Protein AF-A0A1X6X252-F1 (afdb_monomer)

Structure (mmCIF, N/CA/C/O backbone):
data_AF-A0A1X6X252-F1
#
_entry.id   AF-A0A1X6X252-F1
#
loop_
_atom_site.group_PDB
_atom_site.id
_atom_site.type_symbol
_atom_site.label_atom_id
_atom_site.label_alt_id
_atom_site.label_comp_id
_atom_site.label_asym_id
_atom_site.label_entity_id
_atom_site.label_seq_id
_atom_site.pdbx_PDB_ins_code
_atom_site.Cartn_x
_atom_site.Cartn_y
_atom_site.Cartn_z
_atom_site.occupancy
_atom_site.B_iso_or_equiv
_atom_site.auth_seq_id
_atom_site.auth_comp_id
_atom_site.auth_asym_id
_atom_site.auth_atom_id
_atom_site.pdbx_PDB_model_num
ATOM 1 N N . MET A 1 1 ? -12.697 -38.648 -2.237 1.00 29.14 1 MET A N 1
ATOM 2 C CA . MET A 1 1 ? -13.582 -37.879 -1.333 1.00 29.14 1 MET A CA 1
ATOM 3 C C . MET A 1 1 ? -13.988 -36.591 -2.032 1.00 29.14 1 MET A C 1
ATOM 5 O O . MET A 1 1 ? -13.230 -35.632 -2.032 1.00 29.14 1 MET A O 1
ATOM 9 N N . THR A 1 2 ? -15.142 -36.584 -2.690 1.00 33.56 2 THR A N 1
ATOM 10 C CA . THR A 1 2 ? -15.735 -35.392 -3.312 1.00 33.56 2 THR A CA 1
ATOM 11 C C . THR A 1 2 ? -16.606 -34.688 -2.276 1.00 33.56 2 THR A C 1
ATOM 13 O O . THR A 1 2 ? -17.808 -34.920 -2.198 1.00 33.56 2 THR A O 1
ATOM 16 N N . GLY A 1 3 ? -15.971 -33.898 -1.411 1.00 33.34 3 GLY A N 1
ATOM 17 C CA . GLY A 1 3 ? -16.661 -33.044 -0.445 1.00 33.34 3 GLY A CA 1
ATOM 18 C C . GLY A 1 3 ? -16.772 -31.610 -0.978 1.00 33.34 3 GLY A C 1
ATOM 19 O O . GLY A 1 3 ? -15.761 -31.079 -1.442 1.00 33.34 3 GLY A O 1
ATOM 20 N N . PRO A 1 4 ? -17.951 -30.963 -0.935 1.00 37.91 4 PRO A N 1
ATOM 21 C CA . PRO A 1 4 ? -18.089 -29.555 -1.304 1.00 37.91 4 PRO A CA 1
ATOM 22 C C . PRO A 1 4 ? -17.351 -28.644 -0.303 1.00 37.91 4 PRO A C 1
ATOM 24 O O . PRO A 1 4 ? -17.486 -28.798 0.910 1.00 37.91 4 PRO A O 1
ATOM 27 N N . ALA A 1 5 ? -16.571 -27.678 -0.803 1.00 42.94 5 ALA A N 1
ATOM 28 C CA . ALA A 1 5 ? -15.849 -26.699 0.016 1.00 42.94 5 ALA A CA 1
ATOM 29 C C . ALA A 1 5 ? -16.693 -25.430 0.250 1.00 42.94 5 ALA A C 1
ATOM 31 O O . ALA A 1 5 ? -17.274 -24.892 -0.692 1.00 42.94 5 ALA A O 1
ATOM 32 N N . ILE A 1 6 ? -16.735 -24.921 1.490 1.00 48.44 6 ILE A N 1
ATOM 33 C CA . ILE A 1 6 ? -17.484 -23.699 1.855 1.00 48.44 6 ILE A CA 1
ATOM 34 C C . ILE A 1 6 ? -16.546 -22.662 2.450 1.00 48.44 6 ILE A C 1
ATOM 36 O O . ILE A 1 6 ? -15.718 -22.970 3.310 1.00 48.44 6 ILE A O 1
ATOM 40 N N . TRP A 1 7 ? -16.720 -21.422 1.999 1.00 49.69 7 TRP A N 1
ATOM 41 C CA . TRP A 1 7 ? -15.932 -20.264 2.393 1.00 49.69 7 TRP A CA 1
ATOM 42 C C . TRP A 1 7 ? -16.661 -19.468 3.481 1.00 49.69 7 TRP A C 1
ATOM 44 O O . TRP A 1 7 ? -17.699 -18.868 3.215 1.00 49.69 7 TRP A O 1
ATOM 54 N N . LEU A 1 8 ? -16.106 -19.405 4.694 1.00 44.75 8 LEU A N 1
ATOM 55 C CA . LEU A 1 8 ? -16.550 -18.445 5.706 1.00 44.75 8 LEU A CA 1
ATOM 56 C C . LEU A 1 8 ? -15.737 -17.156 5.539 1.00 44.75 8 LEU A C 1
ATOM 58 O O . LEU A 1 8 ? -14.658 -17.005 6.110 1.00 44.75 8 LEU A O 1
ATOM 62 N N . ILE A 1 9 ? -16.226 -16.241 4.704 1.00 47.16 9 ILE A N 1
ATOM 63 C CA . ILE A 1 9 ? -15.662 -14.895 4.581 1.00 47.16 9 ILE A CA 1
ATOM 64 C C . ILE A 1 9 ? -16.731 -13.928 5.032 1.00 47.16 9 ILE A C 1
ATOM 66 O O . ILE A 1 9 ? -17.742 -13.766 4.357 1.00 47.16 9 ILE A O 1
ATOM 70 N N . ASP A 1 10 ? -16.489 -13.292 6.170 1.00 43.31 10 ASP A N 1
ATOM 71 C CA . ASP A 1 10 ? -17.338 -12.221 6.657 1.00 43.31 10 ASP A CA 1
ATOM 72 C C . ASP A 1 10 ? -17.338 -11.059 5.633 1.00 43.31 10 ASP A C 1
ATOM 74 O O . ASP A 1 10 ? -16.274 -10.475 5.368 1.00 43.31 10 ASP A O 1
ATOM 78 N N . PRO A 1 11 ? -18.483 -10.735 4.997 1.00 46.19 11 PRO A N 1
ATOM 79 C CA . PRO A 1 11 ? -18.562 -9.697 3.971 1.00 46.19 11 PRO A CA 1
ATOM 80 C C . PRO A 1 11 ? -18.386 -8.275 4.529 1.00 46.19 11 PRO A C 1
ATOM 82 O O . PRO A 1 11 ? -18.268 -7.337 3.739 1.00 46.19 11 PRO A O 1
ATOM 85 N N . VAL A 1 12 ? -18.303 -8.100 5.856 1.00 43.62 12 VAL A N 1
ATOM 86 C CA . VAL A 1 12 ? -18.234 -6.804 6.563 1.00 43.62 12 VAL A CA 1
ATOM 87 C C . VAL A 1 12 ? -17.086 -5.882 6.098 1.00 43.62 12 VAL A C 1
ATOM 89 O O . VAL A 1 12 ? -17.132 -4.676 6.332 1.00 43.62 12 VAL A O 1
ATOM 92 N N . TYR A 1 13 ? -16.086 -6.385 5.362 1.00 43.78 13 TYR A N 1
ATOM 93 C CA . TYR A 1 13 ? -14.937 -5.587 4.897 1.00 43.78 13 TYR A CA 1
ATOM 94 C C . TYR A 1 13 ? -14.826 -5.380 3.377 1.00 43.78 13 TYR A C 1
ATOM 96 O O . TYR A 1 13 ? -13.793 -4.891 2.910 1.00 43.78 13 TYR A O 1
ATOM 104 N N . ALA A 1 14 ? -15.853 -5.722 2.596 1.00 48.91 14 ALA A N 1
ATOM 105 C CA . ALA A 1 14 ? -15.887 -5.486 1.150 1.00 48.91 14 ALA A CA 1
ATOM 106 C C . ALA A 1 14 ? -16.808 -4.301 0.806 1.00 48.91 14 ALA A C 1
ATOM 108 O O . ALA A 1 14 ? -17.890 -4.480 0.254 1.00 48.91 14 ALA A O 1
ATOM 109 N N . ALA A 1 15 ? -16.393 -3.078 1.154 1.00 48.38 15 ALA A N 1
ATOM 110 C CA . ALA A 1 15 ? -17.045 -1.877 0.628 1.00 48.38 15 ALA A CA 1
ATOM 111 C C . ALA A 1 15 ? -16.875 -1.808 -0.901 1.00 48.38 15 ALA A C 1
ATOM 113 O O . ALA A 1 15 ? -15.857 -2.257 -1.436 1.00 48.38 15 ALA A O 1
ATOM 114 N N . GLU A 1 16 ? -17.850 -1.227 -1.600 1.00 48.56 16 GLU A N 1
ATOM 115 C CA . GLU A 1 16 ? -17.815 -1.057 -3.055 1.00 48.56 16 GLU A CA 1
ATOM 116 C C . GLU A 1 16 ? -16.513 -0.356 -3.492 1.00 48.56 16 GLU A C 1
ATOM 118 O O . GLU A 1 16 ? -16.099 0.656 -2.924 1.00 48.56 16 GLU A O 1
ATOM 123 N N . GLY A 1 17 ? -15.785 -0.968 -4.433 1.00 56.72 17 GLY A N 1
ATOM 124 C CA . GLY A 1 17 ? -14.479 -0.484 -4.896 1.00 56.72 17 GLY A CA 1
ATOM 125 C C . GLY A 1 17 ? -13.268 -0.798 -3.999 1.00 56.72 17 GLY A C 1
ATOM 126 O O . GLY A 1 17 ? -12.152 -0.409 -4.347 1.00 56.72 17 GLY A O 1
ATOM 127 N N . ARG A 1 18 ? -13.415 -1.514 -2.870 1.00 54.62 18 ARG A N 1
ATOM 128 C CA . ARG A 1 18 ? -12.282 -1.914 -2.007 1.00 54.62 18 ARG A CA 1
ATOM 129 C C . ARG A 1 18 ? -12.180 -3.428 -1.826 1.00 54.62 18 ARG A C 1
ATOM 131 O O . ARG A 1 18 ? -13.118 -4.090 -1.402 1.00 54.62 18 ARG A O 1
ATOM 138 N N . THR A 1 19 ? -10.987 -3.977 -2.069 1.00 56.62 19 THR A N 1
ATOM 139 C CA . THR A 1 19 ? -10.691 -5.408 -1.875 1.00 56.62 19 THR A CA 1
ATOM 140 C C . THR A 1 19 ? -9.968 -5.649 -0.545 1.00 56.62 19 THR A C 1
ATOM 142 O O . THR A 1 19 ? -8.804 -5.256 -0.360 1.00 56.62 19 THR A O 1
ATOM 145 N N . SER A 1 20 ? -10.628 -6.338 0.388 1.00 60.06 20 SER A N 1
ATOM 146 C CA . SER A 1 20 ? -10.034 -6.748 1.664 1.00 60.06 20 SER A CA 1
ATOM 147 C C . SER A 1 20 ? -8.926 -7.802 1.460 1.00 60.06 20 SER A C 1
ATOM 149 O O . SER A 1 20 ? -8.928 -8.523 0.451 1.00 60.06 20 SER A O 1
ATOM 151 N N . PRO A 1 21 ? -7.960 -7.927 2.392 1.00 61.91 21 PRO A N 1
ATOM 152 C CA . PRO A 1 21 ? -6.950 -8.986 2.344 1.00 61.91 21 PRO A CA 1
ATOM 153 C C . PRO A 1 21 ? -7.559 -10.391 2.233 1.00 61.91 21 PRO A C 1
ATOM 155 O O . PRO A 1 21 ? -7.070 -11.200 1.450 1.00 61.91 21 PRO A O 1
ATOM 158 N N . ASN A 1 22 ? -8.676 -10.644 2.921 1.00 58.31 22 ASN A N 1
ATOM 159 C CA . ASN A 1 22 ? -9.365 -11.936 2.896 1.00 58.31 22 ASN A CA 1
ATOM 160 C C . ASN A 1 22 ? -9.992 -12.223 1.525 1.00 58.31 22 ASN A C 1
ATOM 162 O O . ASN A 1 22 ? -9.850 -13.327 1.008 1.00 58.31 22 ASN A O 1
ATOM 166 N N . THR A 1 23 ? -10.597 -11.219 0.878 1.00 63.12 23 THR A N 1
ATOM 167 C CA . THR A 1 23 ? -11.103 -11.373 -0.500 1.00 63.12 23 THR A CA 1
ATOM 168 C C . THR A 1 23 ? -9.989 -11.610 -1.522 1.00 63.12 23 THR A C 1
ATOM 170 O O . THR A 1 23 ? -10.181 -12.372 -2.465 1.00 63.12 23 THR A O 1
ATOM 173 N N . ARG A 1 24 ? -8.800 -11.019 -1.328 1.00 69.62 24 ARG A N 1
ATOM 174 C CA . ARG A 1 24 ? -7.628 -11.310 -2.174 1.00 69.62 24 ARG A CA 1
ATOM 175 C C . ARG A 1 24 ? -7.113 -12.730 -1.965 1.0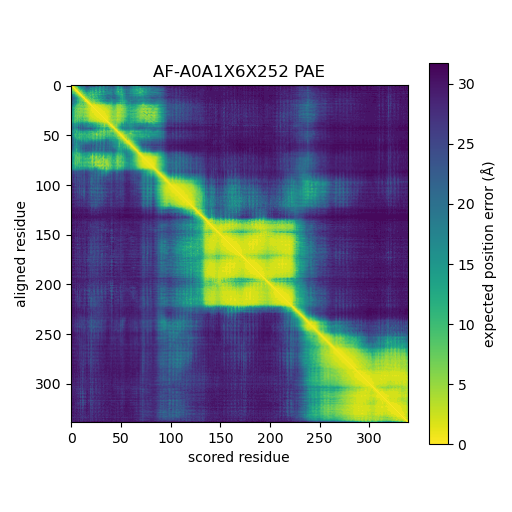0 69.62 24 ARG A C 1
ATOM 177 O O . ARG A 1 24 ? -6.793 -13.403 -2.938 1.00 69.62 24 ARG A O 1
ATOM 184 N N . LEU A 1 25 ? -7.059 -13.182 -0.714 1.00 66.69 25 LEU A N 1
ATOM 185 C CA . LEU A 1 25 ? -6.643 -14.539 -0.371 1.00 66.69 25 LEU A CA 1
ATOM 186 C C . LEU A 1 25 ? -7.590 -15.575 -1.004 1.00 66.69 25 LEU A C 1
ATOM 188 O O . LEU A 1 25 ? -7.119 -16.520 -1.630 1.00 66.69 25 LEU A O 1
ATOM 192 N N . LEU A 1 26 ? -8.908 -15.341 -0.939 1.00 68.06 26 LEU A N 1
ATOM 193 C CA . LEU A 1 26 ? -9.915 -16.162 -1.622 1.00 68.06 26 LEU A CA 1
ATOM 194 C C . LEU A 1 26 ? -9.712 -16.197 -3.141 1.00 68.06 26 LEU A C 1
ATOM 196 O O . LEU A 1 26 ? -9.785 -17.270 -3.739 1.00 68.06 26 LEU A O 1
ATOM 200 N N . ALA A 1 27 ? -9.444 -15.043 -3.765 1.00 69.88 27 ALA A N 1
ATOM 201 C CA . ALA A 1 27 ? -9.182 -14.963 -5.203 1.00 69.88 27 ALA A CA 1
ATOM 202 C C . ALA A 1 27 ? -8.014 -15.861 -5.614 1.00 69.88 27 ALA A C 1
ATOM 204 O O . ALA A 1 27 ? -8.102 -16.603 -6.591 1.00 69.88 27 ALA A O 1
ATOM 205 N N . ILE A 1 28 ? -6.935 -15.804 -4.831 1.00 71.12 28 ILE A N 1
ATOM 206 C CA . ILE A 1 28 ? -5.740 -16.612 -5.050 1.00 71.12 28 ILE A CA 1
ATOM 207 C C . ILE A 1 28 ? -6.074 -18.092 -4.873 1.00 71.12 28 ILE A C 1
ATOM 209 O O . ILE A 1 28 ? -5.816 -18.861 -5.790 1.00 71.12 28 ILE A O 1
ATOM 213 N N . ALA A 1 29 ? -6.704 -18.491 -3.764 1.00 69.25 29 ALA A N 1
ATOM 214 C CA . ALA A 1 29 ? -7.055 -19.894 -3.532 1.00 69.25 29 ALA A CA 1
ATOM 215 C C . ALA A 1 29 ? -7.945 -20.471 -4.633 1.00 69.25 29 ALA A C 1
ATOM 217 O O . ALA A 1 29 ? -7.681 -21.564 -5.120 1.00 69.25 29 ALA A O 1
ATOM 218 N N . THR A 1 30 ? -8.954 -19.716 -5.070 1.00 67.38 30 THR A N 1
ATOM 219 C CA . THR A 1 30 ? -9.866 -20.145 -6.140 1.00 67.38 30 THR A CA 1
ATOM 220 C C . THR A 1 30 ? -9.114 -20.362 -7.453 1.00 67.38 30 THR A C 1
ATOM 222 O O . THR A 1 30 ? -9.351 -21.349 -8.141 1.00 67.38 30 THR A O 1
ATOM 225 N N . ARG A 1 31 ? -8.177 -19.467 -7.791 1.00 70.31 31 ARG A N 1
ATOM 226 C CA . ARG A 1 31 ? -7.356 -19.587 -9.001 1.00 70.31 31 ARG A CA 1
ATOM 227 C C . ARG A 1 31 ? -6.444 -20.814 -8.958 1.00 70.31 31 ARG A C 1
ATOM 229 O O . ARG A 1 31 ? -6.394 -21.549 -9.934 1.00 70.31 31 ARG A O 1
ATOM 236 N N . GLU A 1 32 ? -5.755 -21.032 -7.842 1.00 68.75 32 GLU A N 1
ATOM 237 C CA . GLU A 1 32 ? -4.828 -22.162 -7.668 1.00 68.75 32 GLU A CA 1
ATOM 238 C C . GLU A 1 32 ? -5.581 -23.506 -7.699 1.00 68.75 32 GLU A C 1
ATOM 240 O O . GLU A 1 32 ? -5.127 -24.459 -8.326 1.00 68.75 32 GLU A O 1
ATOM 245 N N . LEU A 1 33 ? -6.768 -23.568 -7.081 1.00 66.69 33 LEU A N 1
ATOM 246 C CA . LEU A 1 33 ? -7.634 -24.753 -7.100 1.00 66.69 33 LEU A CA 1
ATOM 247 C C . LEU A 1 33 ? -8.194 -25.044 -8.493 1.00 66.69 33 LEU A C 1
ATOM 249 O O . LEU A 1 33 ? -8.208 -26.198 -8.907 1.00 66.69 33 LEU A O 1
ATOM 253 N N . ASN A 1 34 ? -8.618 -24.016 -9.231 1.00 66.38 34 ASN A N 1
ATOM 254 C CA . ASN A 1 34 ? -9.048 -24.190 -10.619 1.00 66.38 34 ASN A CA 1
ATOM 255 C C . ASN A 1 34 ? -7.906 -24.716 -11.489 1.00 66.38 34 ASN A C 1
ATOM 257 O O . ASN A 1 34 ? -8.119 -25.626 -12.277 1.00 66.38 34 ASN A O 1
ATOM 261 N N . GLN A 1 35 ? -6.690 -24.199 -11.301 1.00 67.00 35 GLN A N 1
ATOM 262 C CA . GLN A 1 35 ? -5.519 -24.668 -12.034 1.00 67.00 35 GLN A CA 1
ATOM 263 C C . GLN A 1 35 ? -5.181 -26.132 -11.713 1.00 67.00 35 GLN A C 1
ATOM 265 O O . GLN A 1 35 ? -4.898 -26.893 -12.631 1.00 67.00 35 GLN A O 1
ATOM 270 N N . LEU A 1 36 ? -5.265 -26.538 -10.439 1.00 64.75 36 LEU A N 1
ATOM 271 C CA . LEU A 1 36 ? -5.046 -27.930 -10.021 1.00 64.75 36 LEU A CA 1
ATOM 272 C C . LEU A 1 36 ? -6.089 -28.890 -10.617 1.00 64.75 36 LEU A C 1
ATOM 274 O O . LEU A 1 36 ? -5.770 -30.024 -10.954 1.00 64.75 36 LEU A O 1
ATOM 278 N N . LEU A 1 37 ? -7.345 -28.453 -10.716 1.00 63.84 37 LEU A N 1
ATOM 279 C CA . LEU A 1 37 ? -8.474 -29.303 -11.106 1.00 63.84 37 LEU A CA 1
ATOM 280 C C . LEU A 1 37 ? -8.855 -29.178 -12.588 1.00 63.84 37 LEU A C 1
ATOM 282 O O . LEU A 1 37 ? -9.874 -29.728 -12.996 1.00 63.84 37 LEU A O 1
ATOM 286 N N . GLY A 1 38 ? -8.070 -28.445 -13.385 1.00 56.72 38 GLY A N 1
ATOM 287 C CA . GLY A 1 38 ? -8.339 -28.224 -14.810 1.00 56.72 38 GLY A CA 1
ATOM 288 C C . GLY A 1 38 ? -9.574 -27.357 -15.097 1.00 56.72 38 GLY A C 1
ATOM 289 O O . GLY A 1 38 ? -10.135 -27.429 -16.185 1.00 56.72 38 GLY A O 1
ATOM 290 N N . GLY A 1 39 ? -10.021 -26.552 -14.130 1.00 57.38 39 GLY A N 1
ATOM 291 C CA . GLY A 1 39 ? -11.150 -25.638 -14.288 1.00 57.38 39 GLY A CA 1
ATOM 292 C C . GLY A 1 39 ? -10.774 -24.411 -15.119 1.00 57.38 39 GLY A C 1
ATOM 293 O O . GLY A 1 39 ? -9.854 -23.671 -14.765 1.00 57.38 39 GLY A O 1
ATOM 294 N N . ASP A 1 40 ? -11.508 -24.167 -16.204 1.00 49.16 40 ASP A N 1
ATOM 295 C CA . ASP A 1 40 ? -11.325 -22.987 -17.048 1.00 49.16 40 ASP A CA 1
ATOM 296 C C . ASP A 1 40 ? -11.746 -21.701 -16.303 1.00 49.16 40 ASP A C 1
ATOM 298 O O . ASP A 1 40 ? -12.814 -21.615 -15.694 1.00 49.16 40 ASP A O 1
ATOM 302 N N . LEU A 1 41 ? -10.891 -20.675 -16.345 1.00 48.62 41 LEU A N 1
ATOM 303 C CA . LEU A 1 41 ? -11.157 -19.360 -15.755 1.00 48.62 41 LEU A CA 1
ATOM 304 C C . LEU A 1 41 ? -12.170 -18.543 -16.577 1.00 48.62 41 LEU A C 1
ATOM 306 O O . LEU A 1 41 ? -12.796 -17.635 -16.011 1.00 48.62 41 LEU A O 1
ATOM 310 N N . ALA A 1 42 ? -12.318 -18.863 -17.869 1.00 41.91 42 ALA A N 1
ATOM 311 C CA . ALA A 1 42 ? -13.203 -18.199 -18.822 1.00 41.91 42 ALA A CA 1
ATOM 312 C C . ALA A 1 42 ? -14.629 -18.783 -18.857 1.00 41.91 42 ALA A C 1
ATOM 314 O O . ALA A 1 42 ? -15.557 -18.063 -19.222 1.00 41.91 42 ALA A O 1
ATOM 315 N N . PHE A 1 43 ? -14.827 -20.031 -18.415 1.00 34.25 43 PHE A N 1
ATOM 316 C CA . PHE A 1 43 ? -16.125 -20.720 -18.412 1.00 34.25 43 PHE A CA 1
ATOM 317 C C . PHE A 1 43 ? -16.626 -21.088 -17.003 1.00 34.25 43 PHE A C 1
ATOM 319 O O . PHE A 1 43 ? -15.916 -21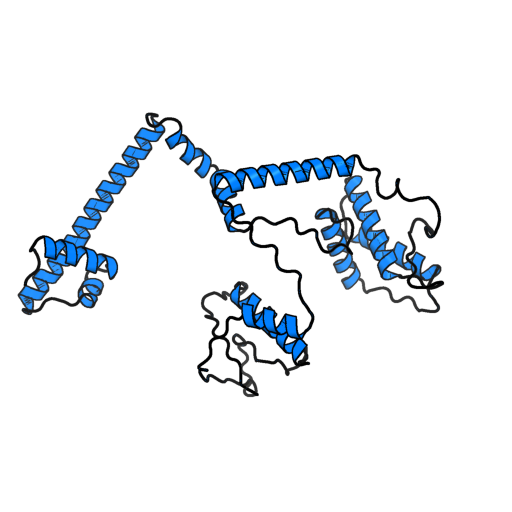.006 -16.002 1.00 34.25 43 PHE A O 1
ATOM 326 N N . SER A 1 44 ? -17.898 -21.485 -16.907 1.00 40.78 44 SER A N 1
ATOM 327 C CA . SER A 1 44 ? -18.667 -21.750 -15.676 1.00 40.78 44 SER A CA 1
ATOM 328 C C . SER A 1 44 ? -18.148 -22.880 -14.768 1.00 40.78 44 SER A C 1
ATOM 330 O O . SER A 1 44 ? -18.761 -23.152 -13.735 1.00 40.78 44 SER A O 1
ATOM 332 N N . HIS A 1 45 ? -17.021 -23.517 -15.094 1.00 43.69 45 HIS A N 1
ATOM 333 C CA . HIS A 1 45 ? -16.456 -24.659 -14.367 1.00 43.69 45 HIS A CA 1
ATOM 334 C C . HIS A 1 45 ? -15.385 -24.232 -13.356 1.00 43.69 45 HIS A C 1
ATOM 336 O O . HIS A 1 45 ? -14.239 -24.674 -13.391 1.00 43.69 45 HIS A O 1
ATOM 342 N N . ARG A 1 46 ? -15.763 -23.356 -12.420 1.00 51.56 46 ARG A N 1
ATOM 343 C CA . ARG A 1 46 ? -14.926 -23.046 -11.252 1.00 51.56 46 ARG A CA 1
ATOM 344 C C . ARG A 1 46 ? -15.143 -24.105 -10.172 1.00 51.56 46 ARG A C 1
ATOM 346 O O . ARG A 1 46 ? -16.281 -24.489 -9.922 1.00 51.56 46 ARG A O 1
ATOM 353 N N . PHE A 1 47 ? -14.077 -24.482 -9.465 1.00 49.75 47 PHE A N 1
ATOM 354 C CA . PHE A 1 47 ? -14.089 -25.364 -8.290 1.00 49.75 47 PHE A CA 1
ATOM 355 C C . PHE A 1 47 ? -15.153 -24.966 -7.253 1.00 49.75 47 PHE A C 1
ATOM 357 O O . PHE A 1 47 ? -15.714 -25.812 -6.565 1.00 49.75 47 PHE A O 1
ATOM 364 N N . SER A 1 48 ? -15.452 -23.669 -7.145 1.00 52.81 48 SER A N 1
ATOM 365 C CA . SER A 1 48 ? -16.607 -23.164 -6.401 1.00 52.81 48 SER A CA 1
ATOM 366 C C . SER A 1 48 ? -17.078 -21.819 -6.968 1.00 52.81 48 SER A C 1
ATOM 368 O O . SER A 1 48 ? -16.296 -21.075 -7.573 1.00 52.81 48 SER A O 1
ATOM 370 N N . ARG A 1 49 ? -18.364 -21.487 -6.781 1.00 55.19 49 ARG A N 1
ATOM 371 C CA . ARG A 1 49 ? -18.908 -20.166 -7.139 1.00 55.19 49 ARG A CA 1
ATOM 372 C C . ARG A 1 49 ? -18.341 -19.085 -6.222 1.00 55.19 49 ARG A C 1
ATOM 374 O O . ARG A 1 49 ? -18.116 -19.315 -5.037 1.00 55.19 49 ARG A O 1
ATOM 381 N N . TRP A 1 50 ? -18.148 -17.885 -6.771 1.00 52.09 50 TRP A N 1
ATOM 382 C CA . TRP A 1 50 ? -17.700 -16.736 -5.988 1.00 52.09 50 TRP A CA 1
ATOM 383 C C . TRP A 1 50 ? -18.785 -16.358 -4.964 1.00 52.09 50 TRP A C 1
ATOM 385 O O . TRP A 1 50 ? -19.878 -15.970 -5.380 1.00 52.09 50 TRP A O 1
ATOM 395 N N . PRO A 1 51 ? -18.514 -16.423 -3.648 1.00 50.56 51 PRO A N 1
ATOM 396 C CA . PRO A 1 51 ? -19.540 -16.266 -2.611 1.00 50.56 51 PRO A CA 1
ATOM 397 C C . PRO A 1 51 ? -20.161 -14.858 -2.541 1.00 50.56 51 PRO A C 1
ATOM 399 O O . PRO A 1 51 ? -21.149 -14.660 -1.846 1.00 50.56 51 PRO A O 1
ATOM 402 N N . LEU A 1 52 ? -19.608 -13.879 -3.268 1.00 51.56 52 LEU A N 1
ATOM 403 C CA . LEU A 1 52 ? -20.115 -12.501 -3.340 1.00 51.56 52 LEU A CA 1
ATOM 404 C C . LEU A 1 52 ? -20.805 -12.167 -4.681 1.00 51.56 52 LEU A C 1
ATOM 406 O O . LEU A 1 52 ? -21.051 -10.997 -4.963 1.00 51.56 52 LEU A O 1
ATOM 410 N N . HIS A 1 53 ? -21.066 -13.154 -5.544 1.00 52.50 53 HIS A N 1
ATOM 411 C CA . HIS A 1 53 ? -21.729 -12.944 -6.837 1.00 52.50 53 HIS A CA 1
ATOM 412 C C . HIS A 1 53 ? -23.232 -12.653 -6.655 1.00 52.50 53 HIS A C 1
ATOM 414 O O . HIS A 1 53 ? -23.918 -13.404 -5.969 1.00 52.50 53 HIS A O 1
ATOM 420 N N . ARG A 1 54 ? -23.749 -11.577 -7.273 1.00 50.03 54 ARG A N 1
ATOM 421 C CA . ARG A 1 54 ? -25.115 -11.045 -7.046 1.00 50.03 54 ARG A CA 1
ATOM 422 C C . ARG A 1 54 ? -26.093 -11.180 -8.234 1.00 50.03 54 ARG A C 1
ATOM 424 O O . ARG A 1 54 ? -27.094 -10.477 -8.258 1.00 50.03 54 ARG A O 1
ATOM 431 N N . SER A 1 55 ? -25.822 -12.034 -9.225 1.00 48.78 55 SER A N 1
ATOM 432 C CA . SER A 1 55 ? -26.751 -12.232 -10.362 1.00 48.78 55 SER A CA 1
ATOM 433 C C . SER A 1 55 ? -28.082 -12.876 -9.935 1.00 48.78 55 SER A C 1
ATOM 435 O O . SER A 1 55 ? -28.101 -13.693 -9.014 1.00 48.78 55 SER A O 1
ATOM 437 N N . SER A 1 56 ? -29.168 -12.524 -10.632 1.00 47.31 56 SER A N 1
ATOM 438 C CA . SER A 1 56 ? -30.539 -13.036 -10.469 1.00 47.31 56 SER A CA 1
ATOM 439 C C . SER A 1 56 ? -30.842 -14.325 -11.251 1.00 47.31 56 SER A C 1
ATOM 441 O O . SER A 1 56 ? -31.978 -14.791 -11.230 1.00 47.31 56 SER A O 1
ATOM 443 N N . ASP A 1 57 ? -29.857 -14.903 -11.940 1.00 43.03 57 ASP A N 1
ATOM 444 C CA . ASP A 1 57 ? -30.022 -16.111 -12.757 1.00 43.03 57 ASP A CA 1
ATOM 445 C C . ASP A 1 57 ? -30.366 -17.354 -11.895 1.00 43.03 57 ASP A C 1
ATOM 447 O O . ASP A 1 57 ? -29.587 -17.708 -11.009 1.00 43.03 57 ASP A O 1
ATOM 451 N N . PRO A 1 58 ? -31.497 -18.050 -12.124 1.00 41.81 58 PRO A N 1
ATOM 452 C CA . PRO A 1 58 ? -31.910 -19.223 -11.345 1.00 41.81 58 PRO A CA 1
ATOM 453 C C . PRO A 1 58 ? -31.048 -20.474 -11.584 1.00 41.81 58 PRO A C 1
ATOM 455 O O . PRO A 1 58 ? -31.026 -21.364 -10.736 1.00 41.81 58 PRO A O 1
ATOM 458 N N . THR A 1 59 ? -30.273 -20.538 -12.675 1.00 42.94 59 THR A N 1
ATOM 459 C CA . THR A 1 59 ? -29.224 -21.564 -12.851 1.00 42.94 59 THR A CA 1
ATOM 460 C C . THR A 1 59 ? -27.975 -21.253 -12.019 1.00 42.94 59 THR A C 1
ATOM 462 O O . THR A 1 59 ? -27.022 -22.043 -11.947 1.00 42.94 59 THR A O 1
ATOM 465 N N . ALA A 1 60 ? -27.962 -20.102 -11.334 1.00 37.12 60 ALA A N 1
ATOM 466 C CA . ALA A 1 60 ? -26.936 -19.759 -10.379 1.00 37.12 60 ALA A CA 1
ATOM 467 C C . ALA A 1 60 ? -27.155 -20.480 -9.047 1.00 37.12 60 ALA A C 1
ATOM 469 O O . ALA A 1 60 ? -27.790 -19.953 -8.139 1.00 37.12 60 ALA A O 1
ATOM 470 N N . TYR A 1 61 ? -26.588 -21.686 -8.932 1.00 38.56 61 TYR A N 1
ATOM 471 C CA . TYR A 1 61 ? -26.567 -22.482 -7.701 1.00 38.56 61 TYR A CA 1
ATOM 472 C C . TYR A 1 61 ? -26.320 -21.610 -6.457 1.00 38.56 61 TYR A C 1
ATOM 474 O O . TYR A 1 61 ? -25.212 -21.117 -6.226 1.00 38.56 61 TYR A O 1
ATOM 482 N N . ARG A 1 62 ? -27.360 -21.450 -5.639 1.00 39.22 62 ARG A N 1
ATOM 483 C CA . ARG A 1 62 ? -27.232 -21.201 -4.199 1.00 39.22 62 ARG A CA 1
ATOM 484 C C . ARG A 1 62 ? -26.960 -22.548 -3.550 1.00 39.22 62 ARG A C 1
ATOM 486 O O . ARG A 1 62 ? -27.531 -23.503 -4.040 1.00 39.22 62 ARG A O 1
ATOM 493 N N . TRP A 1 63 ? -26.167 -22.613 -2.479 1.00 39.03 63 TRP A N 1
ATOM 494 C CA . TRP A 1 63 ? -26.306 -23.608 -1.402 1.00 39.03 63 TRP A CA 1
ATOM 495 C C . TRP A 1 63 ? -25.540 -23.154 -0.153 1.00 39.03 63 TRP A C 1
ATOM 497 O O . TRP A 1 63 ? -24.383 -22.740 -0.218 1.00 39.03 63 TRP A O 1
ATOM 507 N N . HIS A 1 64 ? -26.226 -23.254 0.984 1.00 43.16 64 HIS A N 1
ATOM 508 C CA . HIS A 1 64 ? -25.688 -23.187 2.337 1.00 43.16 64 HIS A CA 1
ATOM 509 C C . HIS A 1 64 ? -25.815 -24.587 2.942 1.00 43.16 64 HIS A C 1
ATOM 511 O O . HIS A 1 64 ? -26.935 -25.055 3.123 1.00 43.16 64 HIS A O 1
ATOM 517 N N . CYS A 1 65 ? -24.705 -25.238 3.294 1.00 36.34 65 CYS A N 1
ATOM 518 C CA . CYS A 1 65 ? -24.728 -26.446 4.129 1.00 36.34 65 CYS A CA 1
ATOM 519 C C . CYS A 1 65 ? -23.501 -26.438 5.041 1.00 36.34 65 CYS A C 1
ATOM 521 O O . CYS A 1 65 ? -22.426 -26.768 4.581 1.00 36.34 65 CYS A O 1
ATOM 523 N N . GLN A 1 66 ? -23.610 -26.033 6.306 1.00 39.47 66 GLN A N 1
ATOM 524 C CA . GLN A 1 66 ? -22.462 -25.976 7.225 1.00 39.47 66 GLN A CA 1
ATOM 525 C C . GLN A 1 66 ? -21.663 -27.292 7.222 1.00 39.47 66 GLN A C 1
ATOM 527 O O . GLN A 1 66 ? -22.194 -28.345 7.565 1.00 39.47 66 GLN A O 1
ATOM 532 N N . HIS A 1 67 ? -20.389 -27.227 6.826 1.00 42.28 67 HIS A N 1
ATOM 533 C CA . HIS A 1 67 ? -19.448 -28.322 7.035 1.00 42.28 67 HIS A CA 1
ATOM 534 C C . HIS A 1 67 ? -18.851 -28.219 8.444 1.00 42.28 67 HIS A C 1
ATOM 536 O O . HIS A 1 67 ? -18.823 -27.163 9.074 1.00 42.28 67 HIS A O 1
ATOM 542 N N . ASN A 1 68 ? -18.391 -29.351 8.952 1.00 46.59 68 ASN A N 1
ATOM 543 C CA . ASN A 1 68 ? -17.804 -29.533 10.277 1.00 46.59 68 ASN A CA 1
ATOM 544 C C . ASN A 1 68 ? -16.271 -29.358 10.292 1.00 46.59 68 ASN A C 1
ATOM 546 O O . ASN A 1 68 ? -15.655 -29.485 11.349 1.00 46.59 68 ASN A O 1
ATOM 550 N N . GLN A 1 69 ? -15.642 -29.048 9.150 1.00 48.91 69 GLN A N 1
ATOM 551 C CA . GLN A 1 69 ? -14.193 -28.850 9.041 1.00 48.91 69 GLN A CA 1
ATOM 552 C C . GLN A 1 69 ? -13.834 -27.452 8.534 1.00 48.91 69 GLN A C 1
ATOM 554 O O . GLN A 1 69 ? -13.957 -27.126 7.355 1.00 48.91 69 GLN A O 1
ATOM 559 N N . ILE A 1 70 ? -13.293 -26.634 9.436 1.00 54.16 70 ILE A N 1
ATOM 560 C CA . ILE A 1 70 ? -12.788 -25.297 9.125 1.00 54.16 70 ILE A CA 1
ATOM 561 C C . ILE A 1 70 ? -11.303 -25.404 8.764 1.00 54.16 70 ILE A C 1
ATOM 563 O O . ILE A 1 70 ? -10.465 -25.658 9.627 1.00 54.16 70 ILE A O 1
ATOM 567 N N . VAL A 1 71 ? -10.964 -25.173 7.494 1.00 59.25 71 VAL A N 1
ATOM 568 C CA . VAL A 1 71 ? -9.571 -25.135 7.016 1.00 59.25 71 VAL A CA 1
ATOM 569 C C . VAL A 1 71 ? -9.141 -23.689 6.782 1.00 59.25 71 VAL A C 1
ATOM 571 O O . VAL A 1 71 ? -9.864 -22.904 6.163 1.00 59.25 71 VAL A O 1
ATOM 574 N N . ARG A 1 72 ? -7.943 -23.316 7.253 1.00 63.72 72 ARG A N 1
ATOM 575 C CA . ARG A 1 72 ? -7.363 -22.000 6.954 1.00 63.72 72 ARG A CA 1
ATOM 576 C C . ARG A 1 72 ? -7.007 -21.912 5.476 1.00 63.72 72 ARG A C 1
ATOM 578 O O . ARG A 1 72 ? -6.313 -22.758 4.920 1.00 63.72 72 ARG A O 1
ATOM 585 N N . LEU A 1 73 ? -7.440 -20.824 4.856 1.00 63.31 73 LEU A N 1
ATOM 586 C CA . LEU A 1 73 ? -7.302 -20.599 3.421 1.00 63.31 73 LEU A CA 1
ATOM 587 C C . LEU A 1 73 ? -5.829 -20.440 2.991 1.00 63.31 73 LEU A C 1
ATOM 589 O O . LEU A 1 73 ? -5.475 -20.821 1.881 1.00 63.31 73 LEU A O 1
ATOM 593 N N . SER A 1 74 ? -4.958 -19.959 3.887 1.00 62.44 74 SER A N 1
ATOM 594 C CA . SER A 1 74 ? -3.499 -19.954 3.698 1.00 62.44 74 SER A CA 1
ATOM 595 C C . SER A 1 74 ? -2.931 -21.360 3.537 1.00 62.44 74 SER A C 1
ATOM 597 O O . SER A 1 74 ? -2.140 -21.609 2.636 1.00 62.44 74 SER A O 1
ATOM 599 N N . ASP A 1 75 ? -3.367 -22.279 4.393 1.00 71.31 75 ASP A N 1
ATOM 600 C CA . ASP A 1 75 ? -2.805 -23.624 4.491 1.00 71.31 75 ASP A CA 1
ATOM 601 C C . ASP A 1 75 ? -3.274 -24.462 3.297 1.00 71.31 75 ASP A C 1
ATOM 603 O O . ASP A 1 75 ? -2.499 -25.223 2.719 1.00 71.31 75 ASP A O 1
ATOM 607 N N . LEU A 1 76 ? -4.518 -24.232 2.858 1.00 70.50 76 LEU A N 1
ATOM 608 C CA . LEU A 1 76 ? -5.053 -24.778 1.615 1.00 70.50 76 LEU A CA 1
ATOM 609 C C . LEU A 1 76 ? -4.253 -24.299 0.395 1.00 70.50 76 LEU A C 1
ATOM 611 O O . LEU A 1 76 ? -3.864 -25.125 -0.423 1.00 70.50 76 LEU A O 1
ATOM 615 N N . VAL A 1 77 ? -3.954 -22.998 0.289 1.00 68.69 77 VAL A N 1
ATOM 616 C CA . VAL A 1 77 ? -3.135 -22.447 -0.809 1.00 68.69 77 VAL A CA 1
ATOM 617 C C . VAL A 1 77 ? -1.746 -23.076 -0.828 1.00 68.69 77 VAL A C 1
ATOM 619 O O . VAL A 1 77 ? -1.290 -23.498 -1.886 1.00 68.69 77 VAL A O 1
ATOM 622 N N . THR A 1 78 ? -1.085 -23.180 0.326 1.00 71.62 78 THR A N 1
ATOM 623 C CA . THR A 1 78 ? 0.236 -23.815 0.428 1.00 71.62 78 THR A CA 1
ATOM 624 C C . THR A 1 78 ? 0.186 -25.273 -0.020 1.00 71.62 78 THR A C 1
ATOM 626 O O . THR A 1 78 ? 1.044 -25.715 -0.780 1.00 71.62 78 THR A O 1
ATOM 629 N N . LYS A 1 79 ? -0.841 -26.022 0.397 1.00 72.56 79 LYS A N 1
ATOM 630 C CA . LYS A 1 79 ? -0.995 -27.433 0.028 1.00 72.56 79 LYS A CA 1
ATOM 631 C C . LYS A 1 79 ? -1.282 -27.613 -1.467 1.00 72.56 79 LYS A C 1
ATOM 633 O O . LYS A 1 79 ? -0.672 -28.471 -2.091 1.00 72.56 79 LYS A O 1
ATOM 638 N N . VAL A 1 80 ? -2.142 -26.774 -2.048 1.00 71.50 80 VAL A N 1
ATOM 639 C CA . VAL A 1 80 ? -2.460 -26.784 -3.488 1.00 71.50 80 VAL A CA 1
ATOM 640 C C . VAL A 1 80 ? -1.243 -26.403 -4.333 1.00 71.50 80 VAL A C 1
ATOM 642 O O . VAL A 1 80 ? -0.995 -27.026 -5.358 1.00 71.50 80 VAL A O 1
ATOM 645 N N . ARG A 1 81 ? -0.433 -25.436 -3.888 1.00 73.19 81 ARG A N 1
ATOM 646 C CA . ARG A 1 81 ? 0.811 -25.053 -4.575 1.00 73.19 81 ARG A CA 1
ATOM 647 C C . ARG A 1 81 ? 1.850 -26.162 -4.592 1.00 73.19 81 ARG A C 1
ATOM 649 O O . ARG A 1 81 ? 2.407 -26.419 -5.655 1.00 73.19 81 ARG A O 1
ATOM 656 N N . ARG A 1 82 ? 2.025 -26.855 -3.461 1.00 73.56 82 ARG A N 1
ATOM 657 C CA . ARG A 1 82 ? 2.862 -28.062 -3.380 1.00 73.56 82 ARG A CA 1
ATOM 658 C C . ARG A 1 82 ? 2.379 -29.145 -4.341 1.00 73.56 82 ARG A C 1
ATOM 660 O O . ARG A 1 82 ? 3.185 -29.750 -5.027 1.00 73.56 82 ARG A O 1
ATOM 667 N N . MET A 1 83 ? 1.063 -29.362 -4.431 1.00 70.25 83 MET A N 1
ATOM 668 C CA . MET A 1 83 ? 0.486 -30.325 -5.382 1.00 70.25 83 MET A CA 1
ATOM 669 C C . MET A 1 83 ? 0.689 -29.914 -6.851 1.00 70.25 83 MET A C 1
ATOM 671 O O . MET A 1 83 ? 0.815 -30.784 -7.703 1.00 70.25 83 MET A O 1
ATOM 675 N N . ASN A 1 84 ? 0.753 -28.610 -7.140 1.00 70.19 84 ASN A N 1
ATOM 676 C CA . ASN A 1 84 ? 1.000 -28.056 -8.476 1.00 70.19 84 ASN A CA 1
ATOM 677 C C . ASN A 1 84 ? 2.495 -27.881 -8.818 1.00 70.19 84 ASN A C 1
ATOM 679 O O . ASN A 1 84 ? 2.792 -27.289 -9.854 1.00 70.19 84 ASN A O 1
ATOM 683 N N . ASN A 1 85 ? 3.433 -28.326 -7.968 1.00 68.94 85 ASN A N 1
ATOM 684 C CA . ASN A 1 85 ? 4.877 -28.055 -8.098 1.00 68.94 85 ASN A CA 1
ATOM 685 C C . ASN A 1 85 ? 5.215 -26.557 -8.289 1.00 68.94 85 ASN A C 1
ATOM 687 O O . ASN A 1 85 ? 6.237 -26.201 -8.870 1.00 68.94 85 ASN A O 1
ATOM 691 N N . ASN A 1 86 ? 4.350 -25.669 -7.788 1.00 61.78 86 ASN A N 1
ATOM 692 C CA . ASN A 1 86 ? 4.489 -24.213 -7.849 1.00 61.78 86 ASN A CA 1
ATOM 693 C C . ASN A 1 86 ? 4.942 -23.680 -6.486 1.00 61.78 86 ASN A C 1
ATOM 695 O O . ASN A 1 86 ? 4.298 -22.800 -5.898 1.00 61.78 86 ASN A O 1
ATOM 699 N N . ASP A 1 87 ? 6.031 -24.232 -5.958 1.00 55.84 87 ASP A N 1
ATOM 700 C CA . ASP A 1 87 ? 6.630 -23.733 -4.727 1.00 55.84 87 ASP A CA 1
ATOM 701 C C . ASP A 1 87 ? 7.212 -22.343 -5.000 1.00 55.84 87 ASP A C 1
ATOM 703 O O . ASP A 1 87 ? 8.322 -22.167 -5.501 1.00 55.84 87 ASP A O 1
ATOM 707 N N . ALA A 1 88 ? 6.422 -21.310 -4.696 1.00 50.69 88 ALA A N 1
ATOM 708 C CA . ALA A 1 88 ? 6.977 -19.981 -4.525 1.00 50.69 88 ALA A CA 1
ATOM 709 C C . ALA A 1 88 ? 8.051 -20.084 -3.430 1.00 50.69 88 ALA A C 1
ATOM 711 O O . ALA A 1 88 ? 7.759 -20.688 -2.392 1.00 50.69 88 ALA A O 1
ATOM 712 N N . PRO A 1 89 ? 9.256 -19.514 -3.628 1.00 49.09 89 PRO A N 1
ATOM 713 C CA . PRO A 1 89 ? 10.289 -19.530 -2.601 1.00 49.09 89 PRO A CA 1
ATOM 714 C C . PRO A 1 89 ? 9.682 -19.022 -1.297 1.00 49.09 89 PRO A C 1
ATOM 716 O O . PRO A 1 89 ? 8.924 -18.042 -1.323 1.00 49.09 89 PRO A O 1
ATOM 719 N N . ASP A 1 90 ? 9.974 -19.719 -0.194 1.00 48.03 90 ASP A N 1
ATOM 720 C CA . ASP A 1 90 ? 9.457 -19.375 1.126 1.00 48.03 90 ASP A CA 1
ATOM 721 C C . ASP A 1 90 ? 9.560 -17.864 1.315 1.00 48.03 90 ASP A C 1
ATOM 723 O O . ASP A 1 90 ? 10.634 -17.269 1.175 1.00 48.03 90 ASP A O 1
ATOM 727 N N . ALA A 1 91 ? 8.412 -17.223 1.564 1.00 48.53 91 ALA A N 1
ATOM 728 C CA . ALA A 1 91 ? 8.392 -15.794 1.813 1.00 48.53 91 ALA A CA 1
ATOM 729 C C . ALA A 1 91 ? 9.410 -15.524 2.930 1.00 48.53 91 ALA A C 1
ATOM 731 O O . ALA A 1 91 ? 9.317 -16.175 3.976 1.00 48.53 91 ALA A O 1
ATOM 732 N N . PRO A 1 92 ? 10.385 -14.616 2.724 1.00 49.22 92 PRO A N 1
ATOM 733 C CA . PRO A 1 92 ? 11.473 -14.449 3.670 1.00 49.22 92 PRO A CA 1
ATOM 734 C C . PRO A 1 92 ? 10.872 -14.200 5.045 1.00 49.22 92 PRO A C 1
ATOM 736 O O . PRO A 1 92 ? 10.000 -13.333 5.195 1.00 49.22 92 PRO A O 1
ATOM 739 N N . ALA A 1 93 ? 11.298 -15.006 6.022 1.00 52.22 93 ALA A N 1
ATOM 740 C CA . ALA A 1 93 ? 10.781 -14.946 7.377 1.00 52.22 93 ALA A CA 1
ATOM 741 C C . ALA A 1 93 ? 10.742 -13.484 7.825 1.00 52.22 93 ALA A C 1
ATOM 743 O O . ALA A 1 93 ? 11.719 -12.739 7.685 1.00 52.22 93 ALA A O 1
ATOM 744 N N . ARG A 1 94 ? 9.574 -13.046 8.303 1.00 54.12 94 ARG A N 1
ATOM 745 C CA . ARG A 1 94 ? 9.357 -11.660 8.715 1.00 54.12 94 ARG A CA 1
ATOM 746 C C . ARG A 1 94 ? 10.391 -11.341 9.790 1.00 54.12 94 ARG A C 1
ATOM 748 O O . ARG A 1 94 ? 10.256 -11.840 10.903 1.00 54.12 94 ARG A O 1
ATOM 755 N N . ARG A 1 95 ? 11.422 -10.554 9.448 1.00 62.28 95 ARG A N 1
ATOM 756 C CA . ARG A 1 95 ? 12.507 -10.207 10.377 1.00 62.28 95 ARG A CA 1
ATOM 757 C C . ARG A 1 95 ? 11.892 -9.632 11.647 1.00 62.28 95 ARG A C 1
ATOM 759 O O . ARG A 1 95 ? 11.289 -8.556 11.630 1.00 62.28 95 ARG A O 1
ATOM 766 N N . GLN A 1 96 ? 11.987 -10.403 12.722 1.00 65.88 96 GLN A N 1
ATOM 767 C CA . GLN A 1 96 ? 11.598 -9.965 14.047 1.00 65.88 96 GLN A CA 1
ATOM 768 C C . GLN A 1 96 ? 12.780 -9.191 14.616 1.00 65.88 96 GLN A C 1
ATOM 770 O O . GLN A 1 96 ? 13.921 -9.632 14.533 1.00 65.88 96 GLN A O 1
ATOM 775 N N . PHE A 1 97 ? 12.500 -8.009 15.143 1.00 73.62 97 PHE A N 1
ATOM 776 C CA . PHE A 1 97 ? 13.501 -7.165 15.784 1.00 73.62 97 PHE A CA 1
ATOM 777 C C . PHE A 1 97 ? 13.181 -7.120 17.271 1.00 73.62 97 PHE A C 1
ATOM 779 O O . PHE A 1 97 ? 12.007 -6.928 17.615 1.00 73.62 97 PHE A O 1
ATOM 786 N N . ALA A 1 98 ? 14.208 -7.285 18.107 1.00 76.19 98 ALA A N 1
ATOM 787 C CA . ALA A 1 98 ? 14.091 -7.351 19.562 1.00 76.19 98 ALA A CA 1
ATOM 788 C C . ALA A 1 98 ? 13.498 -6.066 20.162 1.00 76.19 98 ALA A C 1
ATOM 790 O O . ALA A 1 98 ? 12.695 -6.132 21.090 1.00 76.19 98 ALA A O 1
ATOM 791 N N . SER A 1 99 ? 13.807 -4.900 19.588 1.00 77.00 99 SER A N 1
ATOM 792 C CA . SER A 1 99 ? 13.261 -3.621 20.039 1.00 77.00 99 SER A CA 1
ATOM 793 C C . SER A 1 99 ? 12.889 -2.671 18.895 1.00 77.00 99 SER A C 1
ATOM 795 O O . SER A 1 99 ? 13.228 -2.863 17.724 1.00 77.00 99 SER A O 1
ATOM 797 N N . GLY A 1 100 ? 12.169 -1.597 19.235 1.00 68.88 100 GLY A N 1
ATOM 798 C CA . GLY A 1 100 ? 11.862 -0.517 18.294 1.00 68.88 100 GLY A CA 1
ATOM 799 C C . GLY A 1 100 ? 13.102 0.259 17.834 1.00 68.88 100 GLY A C 1
ATOM 800 O O . GLY A 1 100 ? 13.112 0.744 16.705 1.00 68.88 100 GLY A O 1
ATOM 801 N N . ARG A 1 101 ? 14.151 0.339 18.664 1.00 70.88 101 ARG A N 1
ATOM 802 C CA . ARG A 1 101 ? 15.428 0.968 18.293 1.00 70.88 101 ARG A CA 1
ATOM 803 C C . ARG A 1 101 ? 16.162 0.139 17.245 1.00 70.88 101 ARG A C 1
ATOM 805 O O . ARG A 1 101 ? 16.558 0.696 16.227 1.00 70.88 101 ARG A O 1
ATOM 812 N N . ASP A 1 102 ? 16.206 -1.181 17.414 1.00 73.06 102 ASP A N 1
ATOM 813 C CA . ASP A 1 102 ? 16.860 -2.086 16.455 1.00 73.06 102 ASP A CA 1
ATOM 814 C C . ASP A 1 102 ? 16.196 -2.028 15.076 1.00 73.06 102 ASP A C 1
ATOM 816 O O . ASP A 1 102 ? 16.860 -2.107 14.046 1.00 73.06 102 ASP A O 1
ATOM 820 N N . ARG A 1 103 ? 14.872 -1.813 15.036 1.00 73.56 103 ARG A N 1
ATOM 821 C CA . ARG A 1 103 ? 14.139 -1.581 13.779 1.00 73.56 103 ARG A CA 1
ATOM 822 C C . ARG A 1 103 ? 14.582 -0.314 13.068 1.00 73.56 103 ARG A C 1
ATOM 824 O O . ARG A 1 103 ? 14.630 -0.296 11.841 1.00 73.56 103 ARG A O 1
ATOM 831 N N . ILE A 1 104 ? 14.819 0.754 13.825 1.00 72.44 104 ILE A N 1
ATOM 832 C CA . ILE A 1 104 ? 15.226 2.047 13.275 1.00 72.44 104 ILE A CA 1
ATOM 833 C C . ILE A 1 104 ? 16.664 1.951 12.772 1.00 72.44 104 ILE A C 1
ATOM 835 O O . ILE A 1 104 ? 16.917 2.367 11.645 1.00 72.44 104 ILE A O 1
ATOM 839 N N . GLN A 1 105 ? 17.559 1.341 13.551 1.00 77.81 105 GLN A N 1
ATOM 840 C CA . GLN A 1 105 ? 18.952 1.151 13.158 1.00 77.81 105 GLN A CA 1
ATOM 841 C C . GLN A 1 105 ? 19.056 0.303 11.888 1.00 77.81 105 GLN A C 1
ATOM 843 O O . GLN A 1 105 ? 19.593 0.762 10.888 1.00 77.81 105 GLN A O 1
ATOM 848 N N . ALA A 1 106 ? 18.390 -0.854 11.849 1.00 76.31 106 ALA A N 1
ATOM 849 C CA . ALA A 1 106 ? 18.381 -1.704 10.661 1.00 76.31 106 ALA A CA 1
ATOM 850 C C . ALA A 1 106 ? 17.791 -1.008 9.419 1.00 76.31 106 ALA A C 1
ATOM 852 O O . ALA A 1 106 ? 18.183 -1.304 8.290 1.00 76.31 106 ALA A O 1
ATOM 853 N N . ALA A 1 107 ? 16.841 -0.085 9.602 1.00 70.88 107 ALA A N 1
ATOM 854 C CA . ALA A 1 107 ? 16.299 0.713 8.506 1.00 70.88 107 ALA A CA 1
ATOM 855 C C . ALA A 1 107 ? 17.298 1.767 8.003 1.00 70.88 107 ALA A C 1
ATOM 857 O O . ALA A 1 107 ? 17.376 1.997 6.795 1.00 70.88 107 ALA A O 1
ATOM 858 N N . GLN A 1 108 ? 18.051 2.397 8.908 1.00 76.31 108 GLN A N 1
ATOM 859 C CA . GLN A 1 108 ? 19.120 3.334 8.559 1.00 76.31 108 GLN A CA 1
ATOM 860 C C . GLN A 1 108 ? 20.265 2.615 7.843 1.00 76.31 108 GLN A C 1
ATOM 862 O O . GLN A 1 108 ? 20.672 3.065 6.774 1.00 76.31 108 GLN A O 1
ATOM 867 N N . ASP A 1 109 ? 20.690 1.458 8.350 1.00 74.94 109 ASP A N 1
ATOM 868 C CA . ASP A 1 109 ? 21.754 0.646 7.756 1.00 74.94 109 ASP A CA 1
ATOM 869 C C . ASP A 1 109 ? 21.359 0.157 6.357 1.00 74.94 109 ASP A C 1
ATOM 871 O O . ASP A 1 109 ? 22.130 0.282 5.410 1.00 74.94 109 ASP A O 1
ATOM 875 N N . ALA A 1 110 ? 20.121 -0.315 6.174 1.00 72.44 110 ALA A N 1
ATOM 876 C CA . ALA A 1 110 ? 19.618 -0.710 4.858 1.00 72.44 110 ALA A CA 1
ATOM 877 C C . ALA A 1 110 ? 19.545 0.474 3.878 1.00 72.44 110 ALA A C 1
ATOM 879 O O . ALA A 1 110 ? 19.811 0.317 2.685 1.00 72.44 110 ALA A O 1
ATOM 880 N N . ALA A 1 111 ? 19.190 1.668 4.362 1.00 69.81 111 ALA A N 1
ATOM 881 C CA . ALA A 1 111 ? 19.183 2.874 3.543 1.00 69.81 111 ALA A CA 1
ATOM 882 C C . ALA A 1 111 ? 20.605 3.313 3.160 1.00 69.81 111 ALA A C 1
ATOM 884 O O . ALA A 1 111 ? 20.809 3.721 2.017 1.00 69.81 111 ALA A O 1
ATOM 885 N N . ALA A 1 112 ? 21.567 3.206 4.079 1.00 75.56 112 ALA A N 1
ATOM 886 C CA . ALA A 1 112 ? 22.979 3.484 3.833 1.00 75.56 112 ALA A CA 1
ATOM 887 C C . ALA A 1 112 ? 23.569 2.486 2.831 1.00 75.56 112 ALA A C 1
ATOM 889 O O . ALA A 1 112 ? 24.117 2.902 1.816 1.00 75.56 112 ALA A O 1
ATOM 890 N N . GLN A 1 113 ? 23.336 1.185 3.026 1.00 66.44 113 GLN A N 1
ATOM 891 C CA . GLN A 1 113 ? 23.723 0.142 2.075 1.00 66.44 113 GLN A CA 1
ATOM 892 C C . GLN A 1 113 ? 23.123 0.408 0.693 1.00 66.44 113 GLN A C 1
ATOM 894 O O . GLN A 1 113 ? 23.830 0.367 -0.302 1.00 66.44 113 GLN A O 1
ATOM 899 N N . ALA A 1 114 ? 21.836 0.750 0.597 1.00 67.81 114 ALA A N 1
ATOM 900 C CA . ALA A 1 114 ? 21.202 1.050 -0.688 1.00 67.81 114 ALA A CA 1
ATOM 901 C C . ALA A 1 114 ? 21.711 2.342 -1.360 1.00 67.81 114 ALA A C 1
ATOM 903 O O . ALA A 1 114 ? 21.477 2.521 -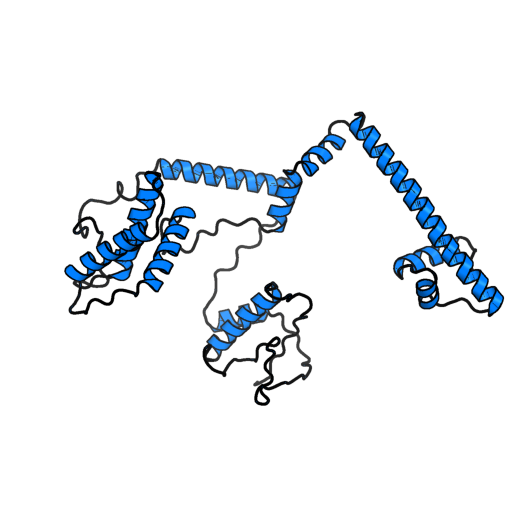2.558 1.00 67.81 114 ALA A O 1
ATOM 904 N N . ARG A 1 115 ? 22.320 3.270 -0.609 1.00 72.50 115 ARG A N 1
ATOM 905 C CA . ARG A 1 115 ? 23.019 4.446 -1.157 1.00 72.50 115 ARG A CA 1
ATOM 906 C C . ARG A 1 115 ? 24.410 4.057 -1.640 1.00 72.50 115 ARG A C 1
ATOM 908 O O . ARG A 1 115 ? 24.687 4.283 -2.808 1.00 72.50 115 ARG A O 1
ATOM 915 N N . ALA A 1 116 ? 25.176 3.345 -0.816 1.00 71.75 116 ALA A N 1
ATOM 916 C CA . ALA A 1 116 ? 26.484 2.811 -1.183 1.00 71.75 116 ALA A CA 1
ATOM 917 C C . ALA A 1 116 ? 26.400 1.928 -2.438 1.00 71.75 116 ALA A C 1
ATOM 919 O O . ALA A 1 116 ? 27.135 2.135 -3.389 1.00 71.75 116 ALA A O 1
ATOM 920 N N . TRP A 1 117 ? 25.421 1.020 -2.524 1.00 64.25 117 TRP A N 1
ATOM 921 C CA . TRP A 1 117 ? 25.177 0.216 -3.728 1.00 64.25 117 TRP A CA 1
ATOM 922 C C . TRP A 1 117 ? 24.803 1.049 -4.956 1.00 64.25 117 TRP A C 1
ATOM 924 O O . TRP A 1 117 ? 25.043 0.616 -6.078 1.00 64.25 117 TRP A O 1
ATOM 934 N N . ARG A 1 118 ? 24.175 2.215 -4.772 1.00 67.69 118 ARG A N 1
ATOM 935 C CA . ARG A 1 118 ? 23.857 3.132 -5.874 1.00 67.69 118 ARG A CA 1
ATOM 936 C C . ARG A 1 118 ? 25.084 3.906 -6.336 1.00 67.69 118 ARG A C 1
ATOM 938 O O . ARG A 1 118 ? 25.235 4.063 -7.538 1.00 67.69 118 ARG A O 1
ATOM 945 N N . GLU A 1 119 ? 25.918 4.350 -5.406 1.00 75.25 119 GLU A N 1
ATOM 946 C CA . GLU A 1 119 ? 27.195 5.019 -5.676 1.00 75.25 119 GLU A CA 1
ATOM 947 C C . GLU A 1 119 ? 28.154 4.056 -6.380 1.00 75.25 119 GLU A C 1
ATOM 949 O O . GLU A 1 119 ? 28.561 4.325 -7.503 1.00 75.25 119 GLU A O 1
ATOM 954 N N . LEU A 1 120 ? 28.352 2.854 -5.832 1.00 68.44 120 LEU A N 1
ATOM 955 C CA . LEU A 1 120 ? 29.174 1.804 -6.444 1.00 68.44 120 LEU A CA 1
ATOM 956 C C . LEU A 1 120 ? 28.669 1.414 -7.842 1.00 68.44 120 LEU A C 1
ATOM 958 O O . LEU A 1 120 ? 29.441 1.121 -8.745 1.00 68.44 120 LEU A O 1
ATOM 962 N N . ARG A 1 121 ? 27.346 1.419 -8.047 1.00 61.69 121 ARG A N 1
ATOM 963 C CA . ARG A 1 121 ? 26.728 1.161 -9.355 1.00 61.69 121 ARG A CA 1
ATOM 964 C C . ARG A 1 121 ? 26.865 2.325 -10.337 1.00 61.69 121 ARG A C 1
ATOM 966 O O . ARG A 1 121 ? 26.772 2.083 -11.534 1.00 61.69 121 ARG A O 1
ATOM 973 N N . ALA A 1 122 ? 27.022 3.550 -9.849 1.00 67.00 122 ALA A N 1
ATOM 974 C CA . ALA A 1 122 ? 27.311 4.713 -10.678 1.00 67.00 122 ALA A CA 1
ATOM 975 C C . ALA A 1 122 ? 28.799 4.778 -11.064 1.00 67.00 122 ALA A C 1
ATOM 977 O O . ALA A 1 122 ? 29.112 5.302 -12.126 1.00 67.00 122 ALA A O 1
ATOM 978 N N . GLU A 1 123 ? 29.684 4.232 -10.223 1.00 67.94 123 GLU A N 1
ATOM 979 C CA . GLU A 1 123 ? 31.124 4.089 -10.487 1.00 67.94 123 GLU A CA 1
ATOM 980 C C . GLU A 1 123 ? 31.460 2.887 -11.378 1.00 67.94 123 GLU A C 1
ATOM 982 O O . GLU A 1 123 ? 32.477 2.892 -12.070 1.00 67.94 123 GLU A O 1
ATOM 987 N N . LEU A 1 124 ? 30.618 1.848 -11.374 1.00 54.91 124 LEU A N 1
ATOM 988 C CA . LEU A 1 124 ? 30.753 0.736 -12.307 1.00 54.91 124 LEU A CA 1
ATOM 989 C C . LEU A 1 124 ? 30.532 1.240 -13.745 1.00 54.91 124 LEU A C 1
ATOM 991 O O . LEU A 1 124 ? 29.514 1.896 -13.993 1.00 54.91 124 LEU A O 1
ATOM 995 N N . PRO A 1 125 ? 31.425 0.890 -14.693 1.00 50.62 125 PRO A N 1
ATOM 996 C CA . PRO A 1 125 ? 31.229 1.200 -16.100 1.00 50.62 125 PRO A CA 1
ATOM 997 C C . PRO A 1 125 ? 29.847 0.734 -16.546 1.00 50.62 125 PRO A C 1
ATOM 999 O O . PRO A 1 125 ? 29.343 -0.307 -16.096 1.00 50.62 125 PRO A O 1
ATOM 1002 N N . SER A 1 126 ? 29.202 1.518 -17.409 1.00 53.19 126 SER A N 1
ATOM 1003 C CA . SER A 1 126 ? 27.864 1.160 -17.874 1.00 53.19 126 SER A CA 1
ATOM 1004 C C . SER A 1 126 ? 27.915 -0.226 -18.535 1.00 53.19 126 SER A C 1
ATOM 1006 O O . SER A 1 126 ? 28.947 -0.645 -19.059 1.00 53.19 126 SER A O 1
ATOM 1008 N N . ALA A 1 127 ? 26.802 -0.963 -18.556 1.00 48.00 127 ALA A N 1
ATOM 1009 C CA . ALA A 1 127 ? 26.760 -2.272 -19.221 1.00 48.00 127 ALA A CA 1
ATOM 1010 C C . ALA A 1 127 ? 27.146 -2.214 -20.721 1.00 48.00 127 ALA A C 1
ATOM 1012 O O . ALA A 1 127 ? 27.334 -3.260 -21.337 1.00 48.00 127 ALA A O 1
ATOM 1013 N N . GLU A 1 128 ? 27.246 -1.012 -21.300 1.00 49.47 128 GLU A N 1
ATOM 1014 C CA . GLU A 1 128 ? 27.736 -0.752 -22.654 1.00 49.47 128 GLU A CA 1
ATOM 1015 C C . GLU A 1 128 ? 29.278 -0.674 -22.725 1.00 49.47 128 GLU A C 1
ATOM 1017 O O . GLU A 1 128 ? 29.842 -1.058 -23.741 1.00 49.47 128 GLU A O 1
ATOM 1022 N N . GLU A 1 129 ? 29.964 -0.252 -21.655 1.00 44.84 129 GLU A N 1
ATOM 1023 C CA . GLU A 1 129 ? 31.436 -0.157 -21.574 1.00 44.84 129 GLU A CA 1
ATOM 1024 C C . GLU A 1 129 ? 32.092 -1.496 -21.200 1.00 44.84 129 GLU A C 1
ATOM 1026 O O . GLU A 1 129 ? 33.226 -1.763 -21.589 1.00 44.84 129 GLU A O 1
ATOM 1031 N N . LEU A 1 130 ? 31.374 -2.358 -20.468 1.00 39.59 130 LEU A N 1
ATOM 1032 C CA . LEU A 1 130 ? 31.853 -3.690 -20.075 1.00 39.59 130 LEU A CA 1
ATOM 1033 C C . LEU A 1 130 ? 31.547 -4.790 -21.109 1.00 39.59 130 LEU A C 1
ATOM 1035 O O . LEU A 1 130 ? 31.947 -5.941 -20.924 1.00 39.59 130 LEU A O 1
ATOM 1039 N N . ALA A 1 131 ? 30.794 -4.475 -22.165 1.00 40.84 131 ALA A N 1
ATOM 1040 C CA . ALA A 1 131 ? 30.499 -5.432 -23.221 1.00 40.84 131 ALA A CA 1
ATOM 1041 C C . ALA A 1 131 ? 31.652 -5.434 -24.237 1.00 40.84 131 ALA A C 1
ATOM 1043 O O . ALA A 1 131 ? 31.952 -4.381 -24.801 1.00 40.84 131 ALA A O 1
ATOM 1044 N N . PRO A 1 132 ? 32.282 -6.590 -24.526 1.00 38.97 132 PRO A N 1
ATOM 1045 C CA . PRO A 1 132 ? 33.195 -6.684 -25.652 1.00 38.97 132 PRO A CA 1
ATOM 1046 C C . PRO A 1 132 ? 32.451 -6.234 -26.909 1.00 38.97 132 PRO A C 1
ATOM 1048 O O . PRO A 1 132 ? 31.321 -6.667 -27.162 1.00 38.97 132 PRO A O 1
ATOM 1051 N N . ALA A 1 133 ? 33.079 -5.367 -27.697 1.00 48.62 133 ALA A N 1
ATOM 1052 C CA . ALA A 1 133 ? 32.661 -5.141 -29.067 1.00 48.62 133 ALA A CA 1
ATOM 1053 C C . ALA A 1 133 ? 32.507 -6.495 -29.797 1.00 48.62 133 ALA A C 1
ATOM 1055 O O . ALA A 1 133 ? 33.280 -7.419 -29.555 1.00 48.62 133 ALA A O 1
ATOM 1056 N N . ALA A 1 134 ? 31.548 -6.551 -30.728 1.00 48.31 134 ALA A N 1
ATOM 1057 C CA . ALA A 1 134 ? 31.279 -7.613 -31.708 1.00 48.31 134 ALA A CA 1
ATOM 1058 C C . ALA A 1 134 ? 30.140 -8.610 -31.385 1.00 48.31 134 ALA A C 1
ATOM 1060 O O . ALA A 1 134 ? 30.136 -9.294 -30.365 1.00 48.31 134 ALA A O 1
ATOM 1061 N N . HIS A 1 135 ? 29.252 -8.742 -32.387 1.00 47.69 135 HIS A N 1
ATOM 1062 C CA . HIS A 1 135 ? 28.145 -9.694 -32.612 1.00 47.69 135 HIS A CA 1
ATOM 1063 C C . HIS A 1 135 ? 26.719 -9.192 -32.269 1.00 47.69 135 HIS A C 1
ATOM 1065 O O . HIS A 1 135 ? 26.208 -9.372 -31.166 1.00 47.69 135 HIS A O 1
ATOM 1071 N N . GLY A 1 136 ? 26.034 -8.612 -33.273 1.00 59.56 136 GLY A N 1
ATOM 1072 C CA . GLY A 1 136 ? 24.561 -8.506 -33.308 1.00 59.56 136 GLY A CA 1
ATOM 1073 C C . GLY A 1 136 ? 23.928 -7.115 -33.157 1.00 59.56 136 GLY A C 1
ATOM 1074 O O . GLY A 1 136 ? 22.724 -7.040 -32.919 1.00 59.56 136 GLY A O 1
ATOM 1075 N N . ILE A 1 137 ? 24.685 -6.018 -33.285 1.00 70.12 137 ILE A N 1
ATOM 1076 C CA . ILE A 1 137 ? 24.114 -4.660 -33.381 1.00 70.12 137 ILE A CA 1
ATOM 1077 C C . ILE A 1 137 ? 23.974 -4.291 -34.858 1.00 70.12 137 ILE A C 1
ATOM 1079 O O . ILE A 1 137 ? 24.974 -4.203 -35.564 1.00 70.12 137 ILE A O 1
ATOM 1083 N N . ILE A 1 138 ? 22.742 -4.083 -35.316 1.00 70.75 138 ILE A N 1
ATOM 1084 C CA . ILE A 1 138 ? 22.401 -3.748 -36.703 1.00 70.75 138 ILE A CA 1
ATOM 1085 C C . ILE A 1 138 ? 21.570 -2.469 -36.664 1.00 70.75 138 ILE A C 1
ATOM 1087 O O . ILE A 1 138 ? 20.632 -2.378 -35.877 1.00 70.75 138 ILE A O 1
ATOM 1091 N N . GLU A 1 139 ? 21.968 -1.448 -37.428 1.00 70.44 139 GLU A N 1
ATOM 1092 C CA . GLU A 1 139 ? 21.330 -0.115 -37.431 1.00 70.44 139 GLU A CA 1
ATOM 1093 C C . GLU A 1 139 ? 21.155 0.501 -36.022 1.00 70.44 139 GLU A C 1
ATOM 1095 O O . GLU A 1 139 ? 20.177 1.180 -35.717 1.00 70.44 139 GLU A O 1
ATOM 1100 N N . GLY A 1 140 ? 22.100 0.235 -35.112 1.00 75.12 140 GLY A N 1
ATOM 1101 C CA . GLY A 1 140 ? 22.038 0.708 -33.721 1.00 75.12 140 GLY A CA 1
ATOM 1102 C C . GLY A 1 140 ? 21.052 -0.054 -32.819 1.00 75.12 140 GLY A C 1
ATOM 1103 O O . GLY A 1 140 ? 20.891 0.297 -31.647 1.00 75.12 140 GLY A O 1
ATOM 1104 N N . VAL A 1 141 ? 20.418 -1.116 -33.322 1.00 79.50 141 VAL A N 1
ATOM 1105 C CA . VAL A 1 141 ? 19.546 -2.032 -32.576 1.00 79.50 141 VAL A CA 1
ATOM 1106 C C . VAL A 1 141 ? 20.301 -3.326 -32.282 1.00 79.50 141 VAL A C 1
ATOM 1108 O O . VAL A 1 141 ? 20.837 -3.969 -33.180 1.00 79.50 141 VAL A O 1
ATOM 1111 N N . ARG A 1 142 ? 20.321 -3.756 -31.017 1.00 81.75 142 ARG A N 1
ATOM 1112 C CA . ARG A 1 142 ? 20.867 -5.067 -30.641 1.00 81.75 142 ARG A CA 1
ATOM 1113 C C . ARG A 1 142 ? 19.836 -6.159 -30.920 1.00 81.75 142 ARG A C 1
ATOM 1115 O O . ARG A 1 142 ? 18.901 -6.316 -30.136 1.00 81.75 142 ARG A O 1
ATOM 1122 N N . VAL A 1 143 ? 20.027 -6.914 -31.997 1.00 80.19 143 VAL A N 1
ATOM 1123 C CA . VAL A 1 143 ? 19.137 -8.008 -32.399 1.00 80.19 143 VAL A CA 1
ATOM 1124 C C . VAL A 1 143 ? 19.376 -9.232 -31.520 1.00 80.19 143 VAL A C 1
ATOM 1126 O O . VAL A 1 143 ? 20.505 -9.694 -31.351 1.00 80.19 143 VAL A O 1
ATOM 1129 N N . ILE A 1 144 ? 18.298 -9.752 -30.940 1.00 80.88 144 ILE A N 1
ATOM 1130 C CA . ILE A 1 144 ? 18.303 -10.973 -30.134 1.00 80.88 144 ILE A CA 1
ATOM 1131 C C . ILE A 1 144 ? 17.852 -12.118 -31.029 1.00 80.88 144 ILE A C 1
ATOM 1133 O O . ILE A 1 144 ? 16.795 -12.046 -31.654 1.00 80.88 144 ILE A O 1
ATOM 1137 N N . TRP A 1 145 ? 18.641 -13.183 -31.075 1.00 78.88 145 TRP A N 1
ATOM 1138 C CA . TRP A 1 145 ? 18.357 -14.367 -31.876 1.00 78.88 145 TRP A CA 1
ATOM 1139 C C . TRP A 1 145 ? 17.703 -15.439 -31.003 1.00 78.88 145 TRP A C 1
ATOM 1141 O O . TRP A 1 145 ? 18.238 -15.786 -29.953 1.00 78.88 145 TRP A O 1
ATOM 1151 N N . ALA A 1 146 ? 16.538 -15.941 -31.420 1.00 77.19 146 ALA A N 1
ATOM 1152 C CA . ALA A 1 146 ? 15.858 -17.062 -30.763 1.00 77.19 146 ALA A CA 1
ATOM 1153 C C . ALA A 1 146 ? 16.457 -18.409 -31.201 1.00 77.19 146 ALA A C 1
ATOM 1155 O O . ALA A 1 146 ? 16.585 -19.334 -30.406 1.00 77.19 146 ALA A O 1
ATOM 1156 N N . SER A 1 147 ? 16.844 -18.496 -32.472 1.00 76.75 147 SER A N 1
ATOM 1157 C CA . SER A 1 147 ? 17.607 -19.588 -33.076 1.00 76.75 147 SER A CA 1
ATOM 1158 C C . SER A 1 147 ? 18.466 -19.009 -34.211 1.00 76.75 147 SER A C 1
ATOM 1160 O O . SER A 1 147 ? 18.215 -17.871 -34.630 1.00 76.75 147 SER A O 1
ATOM 1162 N N . PRO A 1 148 ? 19.483 -19.728 -34.721 1.00 76.19 148 PRO A N 1
ATOM 1163 C CA . PRO A 1 148 ? 20.256 -19.264 -35.874 1.00 76.19 148 PRO A CA 1
ATOM 1164 C C . PRO A 1 148 ? 19.323 -18.887 -37.034 1.00 76.19 148 PRO A C 1
ATOM 1166 O O . PRO A 1 148 ? 18.437 -19.662 -37.381 1.00 76.19 148 PRO A O 1
ATOM 1169 N N . GLY A 1 149 ? 19.460 -17.673 -37.576 1.00 76.81 149 GLY A N 1
ATOM 1170 C CA . GLY A 1 149 ? 18.599 -17.162 -38.655 1.00 76.81 149 GLY A CA 1
ATOM 1171 C C . GLY A 1 149 ? 17.216 -16.639 -38.230 1.00 76.81 149 GLY A C 1
ATOM 1172 O O . GLY A 1 149 ? 16.545 -15.997 -39.034 1.00 76.81 149 GLY A O 1
ATOM 1173 N N . ARG A 1 150 ? 16.808 -16.804 -36.962 1.00 83.56 150 ARG A N 1
ATOM 1174 C CA . ARG A 1 150 ? 15.504 -16.346 -36.450 1.00 83.56 150 ARG A CA 1
ATOM 1175 C C . ARG A 1 150 ? 15.645 -15.312 -35.339 1.00 83.56 150 ARG A C 1
ATOM 1177 O O . ARG A 1 150 ? 16.035 -15.627 -34.211 1.00 83.56 150 ARG A O 1
ATOM 1184 N N . ALA A 1 151 ? 15.233 -14.080 -35.619 1.00 82.88 151 ALA A N 1
ATOM 1185 C CA . ALA A 1 151 ? 15.234 -13.011 -34.628 1.00 82.88 151 ALA A CA 1
ATOM 1186 C C . ALA A 1 151 ? 14.008 -13.085 -33.696 1.00 82.88 151 ALA A C 1
ATOM 1188 O O . ALA A 1 151 ? 12.866 -13.317 -34.118 1.00 82.88 151 ALA A O 1
ATOM 1189 N N . ALA A 1 152 ? 14.237 -12.828 -32.409 1.00 82.75 152 ALA A N 1
ATOM 1190 C CA . ALA A 1 152 ? 13.211 -12.557 -31.411 1.00 82.75 152 ALA A CA 1
ATOM 1191 C C . ALA A 1 152 ? 12.748 -11.096 -31.556 1.00 82.75 152 ALA A C 1
ATOM 1193 O O . ALA A 1 152 ? 13.276 -10.194 -30.901 1.00 82.75 152 ALA A O 1
ATOM 1194 N N . ARG A 1 153 ? 11.787 -10.860 -32.460 1.00 83.50 153 ARG A N 1
ATOM 1195 C CA . ARG A 1 153 ? 11.331 -9.518 -32.875 1.00 83.50 153 ARG A CA 1
ATOM 1196 C C . ARG A 1 153 ? 10.845 -8.671 -31.701 1.00 83.50 153 ARG A C 1
ATOM 1198 O O . ARG A 1 153 ? 11.378 -7.591 -31.463 1.00 83.50 153 ARG A O 1
ATOM 1205 N N . ASP A 1 154 ? 9.909 -9.204 -30.921 1.00 81.69 154 ASP A N 1
ATOM 1206 C CA . ASP A 1 154 ? 9.297 -8.476 -29.806 1.00 81.69 154 ASP A CA 1
ATOM 1207 C C . ASP A 1 154 ? 10.276 -8.195 -28.672 1.00 81.69 154 ASP A C 1
ATOM 1209 O O . ASP A 1 154 ? 10.243 -7.124 -28.070 1.00 81.69 154 ASP A O 1
ATOM 1213 N N . GLU A 1 155 ? 11.174 -9.138 -28.390 1.00 79.81 155 GLU A N 1
ATOM 1214 C CA . GLU A 1 155 ? 12.178 -8.959 -27.347 1.00 79.81 155 GLU A CA 1
ATOM 1215 C C . GLU A 1 155 ? 13.229 -7.929 -27.767 1.00 79.81 155 GLU A C 1
ATOM 1217 O O . GLU A 1 155 ? 13.594 -7.057 -26.977 1.00 79.81 155 GLU A O 1
ATOM 1222 N N . THR A 1 156 ? 13.663 -7.979 -29.028 1.00 81.19 156 THR A N 1
ATOM 1223 C CA . THR A 1 156 ? 14.578 -6.994 -29.620 1.00 81.19 156 THR A CA 1
ATOM 1224 C C . THR A 1 156 ? 13.966 -5.594 -29.569 1.00 81.19 156 THR A C 1
ATOM 1226 O O . THR A 1 156 ? 14.583 -4.664 -29.045 1.00 81.19 156 THR A O 1
ATOM 1229 N N . ALA A 1 157 ? 12.721 -5.461 -30.028 1.00 85.12 157 ALA A N 1
ATOM 1230 C CA . ALA A 1 157 ? 11.957 -4.220 -30.016 1.00 85.12 157 ALA A CA 1
ATOM 1231 C C . ALA A 1 157 ? 11.775 -3.664 -28.596 1.00 85.12 157 ALA A C 1
ATOM 1233 O O . ALA A 1 157 ? 12.032 -2.486 -28.336 1.00 85.12 157 ALA A O 1
ATOM 1234 N N . PHE A 1 158 ? 11.397 -4.522 -27.644 1.00 83.81 158 PHE A N 1
ATOM 1235 C CA . PHE A 1 158 ? 11.194 -4.133 -26.252 1.00 83.81 158 PHE A CA 1
ATOM 1236 C C . PHE A 1 158 ? 12.495 -3.699 -25.571 1.00 83.81 158 PHE A C 1
ATOM 1238 O O . PHE A 1 158 ? 12.517 -2.671 -24.890 1.00 83.81 158 PHE A O 1
ATOM 1245 N N . ARG A 1 159 ? 13.594 -4.447 -25.751 1.00 83.12 159 ARG A N 1
ATOM 1246 C CA . ARG A 1 159 ? 14.890 -4.078 -25.162 1.00 83.12 159 ARG A CA 1
ATOM 1247 C C . ARG A 1 159 ? 15.430 -2.790 -25.766 1.00 83.12 159 ARG A C 1
ATOM 1249 O O . ARG A 1 159 ? 15.923 -1.954 -25.015 1.00 83.12 159 ARG A O 1
ATOM 1256 N N . HIS A 1 160 ? 15.284 -2.594 -27.076 1.00 85.94 160 HIS A N 1
ATOM 1257 C CA . HIS A 1 160 ? 15.684 -1.345 -27.716 1.00 85.94 160 HIS A CA 1
ATOM 1258 C C . HIS A 1 160 ? 14.889 -0.156 -27.160 1.00 85.94 160 HIS A C 1
ATOM 1260 O O . HIS A 1 160 ? 15.489 0.813 -26.699 1.00 85.94 160 HIS A O 1
ATOM 1266 N N . ALA A 1 161 ? 13.559 -0.270 -27.073 1.00 86.94 161 ALA A N 1
ATOM 1267 C CA . ALA A 1 161 ? 12.711 0.760 -26.475 1.00 86.94 161 ALA A CA 1
ATOM 1268 C C . ALA A 1 161 ? 13.087 1.069 -25.014 1.00 86.94 161 ALA A C 1
ATOM 1270 O O . ALA A 1 161 ? 13.106 2.233 -24.609 1.00 86.94 161 ALA A O 1
ATOM 1271 N N . LEU A 1 162 ? 13.427 0.045 -24.223 1.00 85.44 162 LEU A N 1
ATOM 1272 C CA . LEU A 1 162 ? 13.860 0.205 -22.835 1.00 85.44 162 LEU A CA 1
ATOM 1273 C C . LEU A 1 162 ? 15.201 0.949 -22.733 1.00 85.44 162 LEU A C 1
ATOM 1275 O O . LEU A 1 162 ? 15.322 1.867 -21.921 1.00 85.44 162 LEU A O 1
ATOM 1279 N N . THR A 1 163 ? 16.183 0.599 -23.566 1.00 84.94 163 THR A N 1
ATOM 1280 C CA . THR A 1 163 ? 17.483 1.284 -23.621 1.00 84.94 163 THR A CA 1
ATOM 1281 C C . THR A 1 163 ? 17.320 2.743 -24.037 1.00 84.94 163 THR A C 1
ATOM 1283 O O . THR A 1 163 ? 17.829 3.635 -23.359 1.00 84.94 163 THR A O 1
ATOM 1286 N N . THR A 1 164 ? 16.552 3.019 -25.096 1.00 86.56 164 THR A N 1
ATOM 1287 C CA . THR A 1 164 ? 16.276 4.391 -25.545 1.00 86.56 164 THR A CA 1
ATOM 1288 C C . THR A 1 164 ? 15.574 5.202 -24.458 1.00 86.56 164 THR A C 1
ATOM 1290 O O . THR A 1 164 ? 15.945 6.346 -24.211 1.00 86.56 164 THR A O 1
ATOM 1293 N N . ALA A 1 165 ? 14.611 4.614 -23.747 1.00 85.00 165 ALA A N 1
ATOM 1294 C CA . ALA A 1 1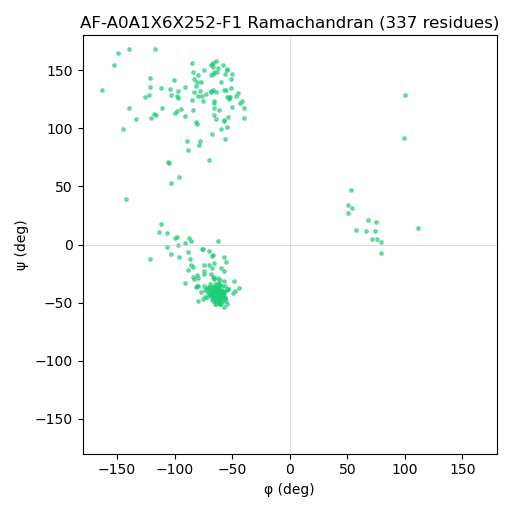65 ? 13.913 5.291 -22.661 1.00 85.00 165 ALA A CA 1
ATOM 1295 C C . ALA A 1 165 ? 14.832 5.590 -21.456 1.00 85.00 165 ALA A C 1
ATOM 1297 O O . ALA A 1 165 ? 14.734 6.667 -20.865 1.00 85.00 165 ALA A O 1
ATOM 1298 N N . HIS A 1 166 ? 15.764 4.695 -21.105 1.00 82.25 166 HIS A N 1
ATOM 1299 C CA . HIS A 1 166 ? 16.790 4.988 -20.092 1.00 82.25 166 HIS A CA 1
ATOM 1300 C C . HIS A 1 166 ? 17.724 6.121 -20.531 1.00 82.25 166 HIS A C 1
ATOM 1302 O O . HIS A 1 166 ? 18.004 7.007 -19.724 1.00 82.25 166 HIS A O 1
ATOM 1308 N N . ARG A 1 167 ? 18.126 6.163 -21.809 1.00 84.44 167 ARG A N 1
ATOM 1309 C CA . ARG A 1 167 ? 18.912 7.278 -22.372 1.00 84.44 167 ARG A CA 1
ATOM 1310 C C . ARG A 1 167 ? 18.157 8.602 -22.302 1.00 84.44 167 ARG A C 1
ATOM 1312 O O . ARG A 1 167 ? 18.711 9.588 -21.834 1.00 84.44 167 ARG A O 1
ATOM 1319 N N . MET A 1 168 ? 16.875 8.612 -22.671 1.00 87.00 168 MET A N 1
ATOM 1320 C CA . MET A 1 168 ? 16.018 9.797 -22.537 1.00 87.00 168 MET A CA 1
ATOM 1321 C C . MET A 1 168 ? 15.949 10.281 -21.086 1.00 87.00 168 MET A C 1
ATOM 1323 O O . MET A 1 168 ? 16.039 11.478 -20.834 1.00 87.00 168 MET A O 1
ATOM 1327 N N . ARG A 1 169 ? 15.834 9.358 -20.121 1.00 84.25 169 ARG A N 1
ATOM 1328 C CA . ARG A 1 169 ? 15.838 9.706 -18.695 1.00 84.25 169 ARG A CA 1
ATOM 1329 C C . ARG A 1 169 ? 17.179 10.298 -18.256 1.00 84.25 169 ARG A C 1
ATOM 1331 O O . ARG A 1 169 ? 17.171 11.279 -17.519 1.00 84.25 169 ARG A O 1
ATOM 1338 N N . ALA A 1 170 ? 18.297 9.711 -18.681 1.00 79.00 170 ALA A N 1
ATOM 1339 C CA . ALA A 1 170 ? 19.636 10.207 -18.367 1.00 79.00 170 ALA A CA 1
ATOM 1340 C C . ALA A 1 170 ? 19.888 11.602 -18.969 1.00 79.00 170 ALA A C 1
ATOM 1342 O O . ALA A 1 170 ? 20.462 12.456 -18.305 1.00 79.00 170 ALA A O 1
ATOM 1343 N N . ALA A 1 171 ? 19.372 11.856 -20.175 1.00 82.62 171 ALA A N 1
ATOM 1344 C CA . ALA A 1 171 ? 19.419 13.156 -20.844 1.00 82.62 171 ALA A CA 1
ATOM 1345 C C . ALA A 1 171 ? 18.426 14.195 -20.275 1.00 82.62 171 ALA A C 1
ATOM 1347 O O . ALA A 1 171 ? 18.406 15.337 -20.725 1.00 82.62 171 ALA A O 1
ATOM 1348 N N . GLY A 1 172 ? 17.576 13.820 -19.309 1.00 84.00 172 GLY A N 1
ATOM 1349 C CA . GLY A 1 172 ? 16.559 14.707 -18.734 1.00 84.00 172 GLY A CA 1
ATOM 1350 C C . GLY A 1 172 ? 15.354 14.977 -19.645 1.00 84.00 172 GLY A C 1
ATOM 1351 O O . GLY A 1 172 ? 14.540 15.851 -19.346 1.00 84.00 172 GLY A O 1
ATOM 1352 N N . GLU A 1 173 ? 15.195 14.230 -20.739 1.00 87.50 173 GLU A N 1
ATOM 1353 C CA . GLU A 1 173 ? 14.056 14.373 -21.641 1.00 87.50 173 GLU A CA 1
ATOM 1354 C C . GLU A 1 173 ? 12.764 13.778 -21.059 1.00 87.50 173 GLU A C 1
ATOM 1356 O O . GLU A 1 173 ? 12.752 12.776 -20.336 1.00 87.50 173 GLU A O 1
ATOM 1361 N N . ALA A 1 174 ? 11.622 14.353 -21.447 1.00 86.69 174 ALA A N 1
ATOM 1362 C CA . ALA A 1 174 ? 10.319 13.810 -21.086 1.00 86.69 174 ALA A CA 1
ATOM 1363 C C . ALA A 1 174 ? 10.080 12.433 -21.741 1.00 86.69 174 ALA A C 1
ATOM 1365 O O . ALA A 1 174 ? 10.058 12.304 -22.967 1.00 86.69 174 ALA A O 1
ATOM 1366 N N . LEU A 1 175 ? 9.805 11.419 -20.913 1.00 89.38 175 LEU A N 1
ATOM 1367 C CA . LEU A 1 175 ? 9.424 10.058 -21.316 1.00 89.38 175 LEU A CA 1
ATOM 1368 C C . LEU A 1 175 ? 8.008 10.018 -21.927 1.00 89.38 175 LEU A C 1
ATOM 1370 O O . LEU A 1 175 ? 7.049 9.565 -21.296 1.00 89.38 175 LEU A O 1
ATOM 1374 N N . LYS A 1 176 ? 7.868 10.530 -23.153 1.00 93.69 176 LYS A N 1
ATOM 1375 C CA . LYS A 1 176 ? 6.616 10.505 -23.923 1.00 93.69 176 LYS A CA 1
ATOM 1376 C C . LYS A 1 176 ? 6.374 9.121 -24.529 1.00 93.69 176 LYS A C 1
ATOM 1378 O O . LYS A 1 176 ? 7.295 8.520 -25.072 1.00 93.69 176 LYS A O 1
ATOM 1383 N N . ASP A 1 177 ? 5.119 8.669 -24.506 1.00 92.00 177 ASP A N 1
ATOM 1384 C CA . ASP A 1 177 ? 4.732 7.366 -25.071 1.00 92.00 177 ASP A CA 1
ATOM 1385 C C . ASP A 1 177 ? 5.056 7.245 -26.555 1.00 92.00 177 ASP A C 1
ATOM 1387 O O . ASP A 1 177 ? 5.591 6.221 -26.955 1.00 92.00 177 ASP A O 1
ATOM 1391 N N . ALA A 1 178 ? 4.824 8.303 -27.337 1.00 94.50 178 ALA A N 1
ATOM 1392 C CA . ALA A 1 178 ? 5.138 8.319 -28.765 1.00 94.50 178 ALA A CA 1
ATOM 1393 C C . ALA A 1 178 ? 6.610 7.962 -29.033 1.00 94.50 178 ALA A C 1
ATOM 1395 O O . ALA A 1 178 ? 6.882 7.000 -29.731 1.00 94.50 178 ALA A O 1
ATOM 1396 N N . LYS A 1 179 ? 7.561 8.622 -28.353 1.00 93.75 179 LYS A N 1
ATOM 1397 C CA . LYS A 1 179 ? 9.001 8.353 -28.526 1.00 93.75 179 LYS A CA 1
ATOM 1398 C C . LYS A 1 179 ? 9.399 6.916 -28.157 1.00 93.75 179 LYS A C 1
ATOM 1400 O O . LYS A 1 179 ? 10.319 6.360 -28.754 1.00 93.75 179 LYS A O 1
ATOM 1405 N N . ILE A 1 180 ? 8.735 6.322 -27.161 1.00 91.88 180 ILE A N 1
ATOM 1406 C CA . ILE A 1 180 ? 8.980 4.932 -26.744 1.00 91.88 180 ILE A CA 1
ATOM 1407 C C . ILE A 1 180 ? 8.400 3.954 -27.776 1.00 91.88 180 ILE A C 1
ATOM 1409 O O . ILE A 1 180 ? 9.033 2.945 -28.080 1.00 91.88 180 ILE A O 1
ATOM 1413 N N . ILE A 1 181 ? 7.223 4.261 -28.325 1.00 94.25 181 ILE A N 1
ATOM 1414 C CA . ILE A 1 181 ? 6.594 3.486 -29.400 1.00 94.25 181 ILE A CA 1
ATOM 1415 C C . ILE A 1 181 ? 7.450 3.548 -30.667 1.00 94.25 181 ILE A C 1
ATOM 1417 O O . ILE A 1 181 ? 7.767 2.496 -31.211 1.00 94.25 181 ILE A O 1
ATOM 1421 N N . ASP A 1 182 ? 7.929 4.731 -31.061 1.00 95.44 182 ASP A N 1
ATOM 1422 C CA . ASP A 1 182 ? 8.808 4.900 -32.224 1.00 95.44 182 ASP A CA 1
ATOM 1423 C C . ASP A 1 182 ? 10.092 4.067 -32.082 1.00 95.44 182 ASP A C 1
ATOM 1425 O O . ASP A 1 182 ? 10.568 3.453 -33.035 1.00 95.44 182 ASP A O 1
ATOM 1429 N N . ALA A 1 183 ? 10.669 4.020 -30.876 1.00 92.50 183 ALA A N 1
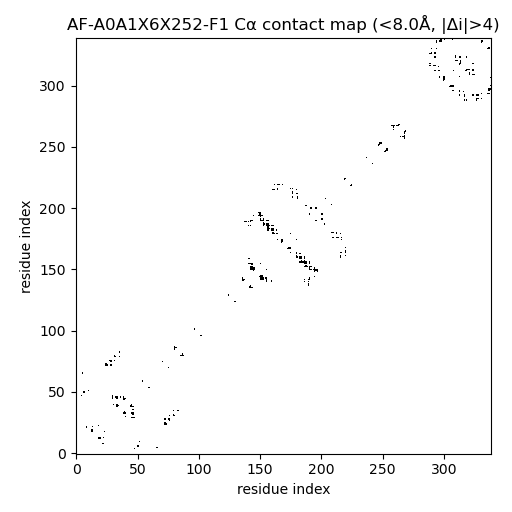ATOM 1430 C CA . ALA A 1 183 ? 11.834 3.184 -30.601 1.00 92.50 183 ALA A CA 1
ATOM 1431 C C . ALA A 1 183 ? 11.499 1.689 -30.715 1.00 92.50 183 ALA A C 1
ATOM 1433 O O . ALA A 1 183 ? 12.253 0.932 -31.322 1.00 92.50 183 ALA A O 1
ATOM 1434 N N . TYR A 1 184 ? 10.359 1.260 -30.175 1.00 92.44 184 TYR A N 1
ATOM 1435 C CA . TYR A 1 184 ? 9.909 -0.125 -30.293 1.00 92.44 184 TYR A CA 1
ATOM 1436 C C . TYR A 1 184 ? 9.699 -0.533 -31.758 1.00 92.44 184 TYR A C 1
ATOM 1438 O O . TYR A 1 184 ? 10.208 -1.568 -32.181 1.00 92.44 184 TYR A O 1
ATOM 1446 N N . GLU A 1 185 ? 9.023 0.298 -32.550 1.00 93.81 185 GLU A N 1
ATOM 1447 C CA . GLU A 1 185 ? 8.761 0.034 -33.969 1.00 93.81 185 GLU A CA 1
ATOM 1448 C C . GLU A 1 185 ? 10.051 -0.065 -34.783 1.00 93.81 185 GLU A C 1
ATOM 1450 O O . GLU A 1 185 ? 10.207 -1.003 -35.564 1.00 93.81 185 GLU A O 1
ATOM 1455 N N . ARG A 1 186 ? 11.019 0.831 -34.542 1.00 92.25 186 ARG A N 1
ATOM 1456 C CA . ARG A 1 186 ? 12.353 0.727 -35.152 1.00 92.25 186 ARG A CA 1
ATOM 1457 C C . ARG A 1 186 ? 13.024 -0.599 -34.808 1.00 92.25 186 ARG A C 1
ATOM 1459 O O . ARG A 1 186 ? 13.483 -1.299 -35.705 1.00 92.25 186 ARG A O 1
ATOM 1466 N N . GLY A 1 187 ? 13.037 -0.979 -33.530 1.00 88.19 187 GLY A N 1
ATOM 1467 C CA . GLY A 1 187 ? 13.651 -2.235 -33.097 1.00 88.19 187 GLY A CA 1
ATOM 1468 C C . GLY A 1 187 ? 12.981 -3.475 -33.701 1.00 88.19 187 GLY A C 1
ATOM 1469 O O . GLY A 1 187 ? 13.667 -4.425 -34.076 1.00 88.19 187 GLY A O 1
ATOM 1470 N N . TYR A 1 188 ? 11.655 -3.451 -33.841 1.00 91.12 188 TYR A N 1
ATOM 1471 C CA . TYR A 1 188 ? 10.894 -4.528 -34.470 1.00 91.12 188 TYR A CA 1
ATOM 1472 C C . TYR A 1 188 ? 11.196 -4.637 -35.968 1.00 91.12 188 TYR A C 1
ATOM 1474 O O . TYR A 1 188 ? 11.458 -5.734 -36.457 1.00 91.12 188 TYR A O 1
ATOM 1482 N N . ASN A 1 189 ? 11.203 -3.512 -36.688 1.00 91.94 189 ASN A N 1
ATOM 1483 C CA . ASN A 1 189 ? 11.442 -3.490 -38.132 1.00 91.94 189 ASN A CA 1
ATOM 1484 C C . ASN A 1 189 ? 12.850 -3.983 -38.483 1.00 91.94 189 ASN A C 1
ATOM 1486 O O . ASN A 1 189 ? 12.996 -4.786 -39.401 1.00 91.94 189 ASN A O 1
ATOM 1490 N N . VAL A 1 190 ? 13.865 -3.595 -37.704 1.00 88.19 190 VAL A N 1
ATOM 1491 C CA . VAL A 1 190 ? 15.236 -4.102 -37.878 1.00 88.19 190 VAL A CA 1
ATOM 1492 C C . VAL A 1 190 ? 15.303 -5.610 -37.621 1.00 88.19 190 VAL A C 1
ATOM 1494 O O . VAL A 1 190 ? 15.891 -6.354 -38.405 1.00 88.19 190 VAL A O 1
ATOM 1497 N N . ALA A 1 191 ? 14.651 -6.099 -36.561 1.00 85.88 191 ALA A N 1
ATOM 1498 C CA . ALA A 1 191 ? 14.606 -7.532 -36.273 1.00 85.88 191 ALA A CA 1
ATOM 1499 C C . ALA A 1 191 ? 13.855 -8.330 -37.354 1.00 85.88 191 ALA A C 1
ATOM 1501 O O . ALA A 1 191 ? 14.249 -9.450 -37.678 1.00 85.88 191 ALA A O 1
ATOM 1502 N N . GLN A 1 192 ? 12.791 -7.757 -37.924 1.00 87.56 192 GLN A N 1
ATOM 1503 C CA . GLN A 1 192 ? 12.042 -8.342 -39.033 1.00 87.56 192 GLN A CA 1
ATOM 1504 C C . GLN A 1 192 ? 12.892 -8.399 -40.306 1.00 87.56 192 GLN A C 1
ATOM 1506 O O . GLN A 1 192 ? 12.939 -9.443 -40.944 1.00 87.56 192 GLN A O 1
ATOM 1511 N N . ALA A 1 193 ? 13.594 -7.322 -40.659 1.00 87.62 193 ALA A N 1
ATOM 1512 C CA . ALA A 1 193 ? 14.421 -7.275 -41.863 1.00 87.62 193 ALA A CA 1
ATOM 1513 C C . ALA A 1 193 ? 15.560 -8.307 -41.836 1.00 87.62 193 ALA A C 1
ATOM 1515 O O . ALA A 1 193 ? 15.881 -8.912 -42.854 1.00 87.62 193 ALA A O 1
ATOM 1516 N N . VAL A 1 194 ? 16.149 -8.530 -40.660 1.00 85.75 194 VAL A N 1
ATOM 1517 C CA . VAL A 1 194 ? 17.341 -9.373 -40.511 1.00 85.75 194 VAL A CA 1
ATOM 1518 C C . VAL A 1 194 ? 17.009 -10.842 -40.220 1.00 85.75 194 VAL A C 1
ATOM 1520 O O . VAL A 1 194 ? 17.753 -11.731 -40.625 1.00 85.75 194 VAL A O 1
ATOM 1523 N N . GLY A 1 195 ? 15.920 -11.119 -39.497 1.00 81.44 195 GLY A N 1
ATOM 1524 C CA . GLY A 1 195 ? 15.617 -12.458 -38.979 1.00 81.44 195 GLY A CA 1
ATOM 1525 C C . GLY A 1 195 ? 14.132 -12.813 -39.019 1.00 81.44 195 GLY A C 1
ATOM 1526 O O . GLY A 1 195 ? 13.618 -13.416 -38.066 1.00 81.44 195 GLY A O 1
ATOM 1527 N N . ALA A 1 196 ? 13.441 -12.421 -40.099 1.00 78.56 196 ALA A N 1
ATOM 1528 C CA . ALA A 1 196 ? 12.039 -12.766 -40.349 1.00 78.56 196 ALA A CA 1
ATOM 1529 C C . ALA A 1 196 ? 11.793 -14.278 -40.313 1.00 78.56 196 ALA A C 1
ATOM 1531 O O . ALA A 1 196 ? 10.774 -14.695 -39.762 1.00 78.56 196 ALA A O 1
ATOM 1532 N N . ASP A 1 197 ? 12.717 -15.090 -40.842 1.00 82.94 197 ASP A N 1
ATOM 1533 C CA . ASP A 1 197 ? 12.541 -16.546 -40.976 1.00 82.94 197 ASP A CA 1
ATOM 1534 C C . ASP A 1 197 ? 11.231 -16.878 -41.724 1.00 82.94 197 ASP A C 1
ATOM 1536 O O . ASP A 1 197 ? 10.380 -17.624 -41.250 1.00 82.94 197 ASP A O 1
ATOM 1540 N N . SER A 1 198 ? 11.006 -16.188 -42.853 1.00 79.31 198 SER A N 1
ATOM 1541 C CA . SER A 1 198 ? 9.785 -16.254 -43.682 1.00 79.31 198 SER A CA 1
ATOM 1542 C C . SER A 1 198 ? 8.461 -15.918 -42.971 1.00 79.31 198 SER A C 1
ATOM 1544 O O . SER A 1 198 ? 7.389 -16.155 -43.521 1.00 79.31 198 SER A O 1
ATOM 1546 N N . ARG A 1 199 ? 8.499 -15.345 -41.759 1.00 79.19 199 ARG A N 1
ATOM 1547 C CA . ARG A 1 199 ? 7.294 -14.906 -41.039 1.00 79.19 199 ARG A CA 1
ATOM 1548 C C . ARG A 1 199 ? 6.825 -13.550 -41.537 1.00 79.19 199 ARG A C 1
ATOM 1550 O O . ARG A 1 199 ? 7.618 -12.609 -41.623 1.00 79.19 199 ARG A O 1
ATOM 1557 N N . GLU A 1 200 ? 5.519 -13.416 -41.735 1.00 84.38 200 GLU A N 1
ATOM 1558 C CA . GLU A 1 200 ? 4.907 -12.117 -41.996 1.00 84.38 200 GLU A CA 1
ATOM 1559 C C . GLU A 1 200 ? 5.101 -11.148 -40.811 1.00 84.38 200 GLU A C 1
ATOM 1561 O O . GLU A 1 200 ? 5.258 -11.581 -39.654 1.00 84.38 200 GLU A O 1
ATOM 1566 N N . PRO A 1 201 ? 5.132 -9.828 -41.073 1.00 85.06 201 PRO A N 1
ATOM 1567 C CA . PRO A 1 201 ? 5.166 -8.824 -40.021 1.00 85.06 201 PRO A CA 1
ATOM 1568 C C . PRO A 1 201 ? 3.884 -8.864 -39.175 1.00 85.06 201 PRO A C 1
ATOM 1570 O O . PRO A 1 201 ? 2.830 -8.410 -39.602 1.00 85.06 201 PRO A O 1
ATOM 1573 N N . ASP A 1 202 ? 3.995 -9.351 -37.940 1.00 84.69 202 ASP A N 1
ATOM 1574 C CA . ASP A 1 202 ? 2.911 -9.361 -36.947 1.00 84.69 202 ASP A CA 1
ATOM 1575 C C . ASP A 1 202 ? 3.156 -8.293 -35.869 1.00 84.69 202 ASP A C 1
ATOM 1577 O O . ASP A 1 202 ? 3.590 -8.576 -34.753 1.00 84.69 202 ASP A O 1
ATOM 1581 N N . MET A 1 203 ? 3.005 -7.022 -36.253 1.00 86.38 203 MET A N 1
ATOM 1582 C CA . MET A 1 203 ? 3.204 -5.905 -35.328 1.00 86.38 203 MET A CA 1
ATOM 1583 C C . MET A 1 203 ? 1.975 -5.746 -34.418 1.00 86.38 203 MET A C 1
ATOM 1585 O O . MET A 1 203 ? 0.860 -5.607 -34.932 1.00 86.38 203 MET A O 1
ATOM 1589 N N . PRO A 1 204 ? 2.148 -5.619 -33.088 1.00 86.81 204 PRO A N 1
ATOM 1590 C CA . PRO A 1 204 ? 1.028 -5.394 -32.182 1.00 86.81 204 PRO A CA 1
ATOM 1591 C C . PRO A 1 204 ? 0.185 -4.154 -32.545 1.00 86.81 204 PRO A C 1
ATOM 1593 O O . PRO A 1 204 ? 0.721 -3.124 -32.988 1.00 86.81 204 PRO A O 1
ATOM 1596 N N . PRO A 1 205 ? -1.139 -4.168 -32.308 1.00 89.38 205 PRO A N 1
ATOM 1597 C CA . PRO A 1 205 ? -1.994 -3.014 -32.567 1.00 89.38 205 PRO A CA 1
ATOM 1598 C C . PRO A 1 205 ? -1.610 -1.822 -31.675 1.00 89.38 205 PRO A C 1
ATOM 1600 O O . PRO A 1 205 ? -1.017 -1.971 -30.603 1.00 89.38 205 PRO A O 1
ATOM 1603 N N . MET A 1 206 ? -1.972 -0.604 -32.094 1.00 90.50 206 MET A N 1
ATOM 1604 C CA . MET A 1 206 ? -1.571 0.637 -31.407 1.00 90.50 206 MET A CA 1
ATOM 1605 C C . MET A 1 206 ? -1.972 0.664 -29.919 1.00 90.50 206 MET A C 1
ATOM 1607 O O . MET A 1 206 ? -1.226 1.148 -29.067 1.00 90.50 206 MET A O 1
ATOM 1611 N N . ARG A 1 207 ? -3.130 0.082 -29.575 1.00 86.31 207 ARG A N 1
ATOM 1612 C CA . ARG A 1 207 ? -3.599 -0.051 -28.185 1.00 86.31 207 ARG A CA 1
ATOM 1613 C C . ARG A 1 207 ? -2.597 -0.801 -27.296 1.00 86.31 207 ARG A C 1
ATOM 1615 O O . ARG A 1 207 ? -2.372 -0.405 -26.146 1.00 86.31 207 ARG A O 1
ATOM 1622 N N . ASP A 1 208 ? -1.993 -1.860 -27.817 1.00 84.88 208 ASP A N 1
ATOM 1623 C CA . 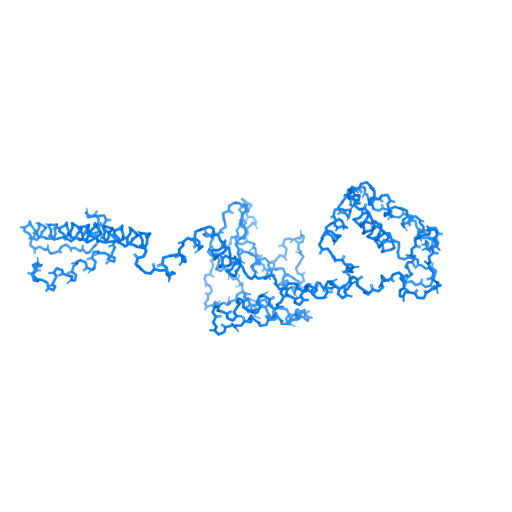ASP A 1 208 ? -1.064 -2.697 -27.060 1.00 84.88 208 ASP A CA 1
ATOM 1624 C C . ASP A 1 208 ? 0.322 -2.057 -26.994 1.00 84.88 208 ASP A C 1
ATOM 1626 O O . ASP A 1 208 ? 0.934 -2.050 -25.924 1.00 84.88 208 ASP A O 1
ATOM 1630 N N . ARG A 1 209 ? 0.754 -1.384 -28.069 1.00 87.69 209 ARG A N 1
ATOM 1631 C CA . ARG A 1 209 ? 1.954 -0.527 -28.078 1.00 87.69 209 ARG A CA 1
ATOM 1632 C C . ARG A 1 209 ? 1.882 0.585 -27.026 1.00 87.69 209 ARG A C 1
ATOM 1634 O O . ARG A 1 209 ? 2.847 0.795 -26.295 1.00 87.69 209 ARG A O 1
ATOM 1641 N N . LEU A 1 210 ? 0.725 1.229 -26.852 1.00 87.81 210 LEU A N 1
ATOM 1642 C CA . LEU A 1 210 ? 0.504 2.220 -25.787 1.00 87.81 210 LEU A CA 1
ATOM 1643 C C . LEU A 1 210 ? 0.614 1.607 -24.383 1.00 87.81 210 LEU A C 1
ATOM 1645 O O . LEU A 1 210 ? 1.232 2.189 -23.489 1.00 87.81 210 LEU A O 1
ATOM 1649 N N . THR A 1 211 ? 0.037 0.423 -24.169 1.00 84.88 211 THR A N 1
ATOM 1650 C CA . THR A 1 211 ? 0.185 -0.307 -22.898 1.00 84.88 211 THR A CA 1
ATOM 1651 C C . THR A 1 211 ? 1.643 -0.687 -22.634 1.00 84.88 211 THR A C 1
ATOM 1653 O O . THR A 1 211 ? 2.129 -0.532 -21.511 1.00 84.88 211 THR A O 1
ATOM 1656 N N . MET A 1 212 ? 2.355 -1.153 -23.658 1.00 88.88 212 MET A N 1
ATOM 1657 C CA . MET A 1 212 ? 3.770 -1.502 -23.592 1.00 88.88 212 MET A CA 1
ATOM 1658 C C . MET A 1 212 ? 4.630 -0.276 -23.256 1.00 88.88 212 MET A C 1
ATOM 1660 O O . MET A 1 212 ? 5.411 -0.338 -22.307 1.00 88.88 212 MET A O 1
ATOM 1664 N N . ALA A 1 213 ? 4.410 0.867 -23.909 1.00 87.94 213 ALA A N 1
ATOM 1665 C CA . ALA A 1 213 ? 5.143 2.104 -23.638 1.00 87.94 213 ALA A CA 1
ATOM 1666 C C . ALA A 1 213 ? 4.962 2.591 -22.191 1.00 87.94 213 ALA A C 1
ATOM 1668 O O . ALA A 1 213 ? 5.929 2.956 -21.517 1.00 87.94 213 ALA A O 1
ATOM 1669 N N . ARG A 1 214 ? 3.739 2.487 -21.651 1.00 85.88 214 ARG A N 1
ATOM 1670 C CA . ARG A 1 214 ? 3.456 2.765 -20.231 1.00 85.88 214 ARG A CA 1
ATOM 1671 C C . ARG A 1 214 ? 4.219 1.828 -19.295 1.00 85.88 214 ARG A C 1
ATOM 1673 O O . ARG A 1 214 ? 4.709 2.278 -18.259 1.00 85.88 214 ARG A O 1
ATOM 1680 N N . ARG A 1 215 ? 4.346 0.543 -19.646 1.00 82.44 215 ARG A N 1
ATOM 1681 C CA . ARG A 1 215 ? 5.139 -0.432 -18.875 1.00 82.44 215 ARG A CA 1
ATOM 1682 C C . ARG A 1 215 ? 6.629 -0.106 -18.925 1.00 82.44 215 ARG A C 1
ATOM 1684 O O . ARG A 1 215 ? 7.247 -0.046 -17.867 1.00 82.44 215 ARG A O 1
ATOM 1691 N N . VAL A 1 216 ? 7.180 0.174 -20.109 1.00 79.25 216 VAL A N 1
ATOM 1692 C CA . VAL A 1 216 ? 8.579 0.603 -20.292 1.00 79.25 216 VAL A CA 1
ATOM 1693 C C . VAL A 1 216 ? 8.871 1.835 -19.443 1.00 79.25 216 VAL A C 1
ATOM 1695 O O . VAL A 1 216 ? 9.812 1.830 -18.652 1.00 79.25 216 VAL A O 1
ATOM 1698 N N . ARG A 1 217 ? 8.007 2.853 -19.501 1.00 84.88 217 ARG A N 1
ATOM 1699 C CA . ARG A 1 217 ? 8.124 4.044 -18.653 1.00 84.88 217 ARG A CA 1
ATOM 1700 C C . ARG A 1 217 ? 8.094 3.699 -17.165 1.00 84.88 217 ARG A C 1
ATOM 1702 O O . ARG A 1 217 ? 8.898 4.225 -16.400 1.00 84.88 217 ARG A O 1
ATOM 1709 N N . GLY A 1 218 ? 7.199 2.800 -16.756 1.00 75.75 218 GLY A N 1
ATOM 1710 C CA . GLY A 1 218 ? 7.127 2.288 -15.389 1.00 75.75 218 GLY A CA 1
ATOM 1711 C C . GLY A 1 218 ? 8.429 1.622 -14.932 1.00 75.75 218 GLY A C 1
ATOM 1712 O O . GLY A 1 218 ? 8.902 1.916 -13.834 1.00 75.75 218 GLY A O 1
ATOM 1713 N N . TYR A 1 219 ? 9.044 0.786 -15.775 1.00 77.62 219 TYR A N 1
ATOM 1714 C CA . TYR A 1 219 ? 10.335 0.153 -15.484 1.00 77.62 219 TYR A CA 1
ATOM 1715 C C . TYR A 1 219 ? 11.459 1.172 -15.358 1.00 77.62 219 TYR A C 1
ATOM 1717 O O . TYR A 1 219 ? 12.228 1.121 -14.396 1.00 77.62 219 TYR A O 1
ATOM 1725 N N . VAL A 1 220 ? 11.510 2.122 -16.292 1.00 78.75 220 VAL A N 1
ATOM 1726 C CA . VAL A 1 220 ? 12.509 3.184 -16.294 1.00 78.75 220 VAL A CA 1
ATOM 1727 C C . VAL A 1 220 ? 12.391 4.009 -15.024 1.00 78.75 220 VAL A C 1
ATOM 1729 O O . VAL A 1 220 ? 13.387 4.119 -14.322 1.00 78.75 220 VAL A O 1
ATOM 1732 N N . ILE A 1 221 ? 11.198 4.498 -14.659 1.00 75.44 221 ILE A N 1
ATOM 1733 C CA . ILE A 1 221 ? 10.960 5.278 -13.428 1.00 75.44 221 ILE A CA 1
ATOM 1734 C C . ILE A 1 221 ? 11.359 4.485 -12.178 1.00 75.44 221 ILE A C 1
ATOM 1736 O O . ILE A 1 221 ? 12.050 5.027 -11.313 1.00 75.44 221 ILE A O 1
ATOM 1740 N N . ALA A 1 222 ? 10.983 3.205 -12.109 1.00 66.56 222 ALA A N 1
ATOM 1741 C CA . ALA A 1 222 ? 11.313 2.319 -10.995 1.00 66.56 222 ALA A CA 1
ATOM 1742 C C . ALA A 1 222 ? 12.814 1.977 -10.887 1.00 66.56 222 ALA A C 1
ATOM 1744 O O . ALA A 1 222 ? 13.220 1.401 -9.880 1.00 66.56 222 ALA A O 1
ATOM 1745 N N . GLY A 1 223 ? 13.635 2.329 -11.886 1.00 58.94 223 GLY A N 1
ATOM 1746 C CA . GLY A 1 223 ? 15.069 2.025 -11.918 1.00 58.94 223 GLY A CA 1
ATOM 1747 C C . GLY A 1 223 ? 15.375 0.561 -12.244 1.00 58.94 223 GLY A C 1
ATOM 1748 O O . GLY A 1 223 ? 16.462 0.077 -11.935 1.00 58.94 223 GLY A O 1
ATOM 1749 N N . ASN A 1 224 ? 14.422 -0.163 -12.841 1.00 52.69 224 ASN A N 1
ATOM 1750 C CA . ASN A 1 224 ? 14.599 -1.568 -13.184 1.00 52.69 224 ASN A CA 1
ATOM 1751 C C . ASN A 1 224 ? 15.322 -1.675 -14.535 1.00 52.69 224 ASN A C 1
ATOM 1753 O O . ASN A 1 224 ? 14.799 -1.245 -15.563 1.00 52.69 224 ASN A O 1
ATOM 1757 N N . THR A 1 225 ? 16.533 -2.228 -14.539 1.00 46.31 225 THR A N 1
ATOM 1758 C CA . THR A 1 225 ? 17.365 -2.340 -15.752 1.00 46.31 225 THR A CA 1
ATOM 1759 C C . THR A 1 225 ? 17.256 -3.696 -16.441 1.00 46.31 225 THR A C 1
ATOM 1761 O O . THR A 1 225 ? 17.736 -3.836 -17.558 1.00 46.31 225 THR A O 1
ATOM 1764 N N . ASN A 1 226 ? 16.629 -4.696 -15.812 1.00 44.03 226 ASN A N 1
ATOM 1765 C CA . ASN A 1 226 ? 16.458 -6.018 -16.403 1.00 44.03 226 ASN A CA 1
ATOM 1766 C C . ASN A 1 226 ? 15.051 -6.579 -16.085 1.00 44.03 226 ASN A C 1
ATOM 1768 O O . ASN A 1 226 ? 14.710 -6.746 -14.912 1.00 44.03 226 ASN A O 1
ATOM 1772 N N . PRO A 1 227 ? 14.198 -6.833 -17.097 1.00 41.19 227 PRO A N 1
ATOM 1773 C CA . PRO A 1 227 ? 12.861 -7.395 -16.896 1.00 41.19 227 PRO A CA 1
ATOM 1774 C C . PRO A 1 227 ? 12.882 -8.895 -16.548 1.00 41.19 227 PRO A C 1
ATOM 1776 O O . PRO A 1 227 ? 11.890 -9.393 -16.025 1.00 41.19 227 PRO A O 1
ATOM 1779 N N . SER A 1 228 ? 13.995 -9.601 -16.810 1.00 36.84 228 SER A N 1
ATOM 1780 C CA . SER A 1 228 ? 14.152 -11.042 -16.541 1.00 36.84 228 SER A CA 1
ATOM 1781 C C . SER A 1 228 ? 14.613 -11.354 -15.116 1.00 36.84 228 SER A C 1
ATOM 1783 O O . SER A 1 228 ? 14.481 -12.486 -14.659 1.00 36.84 228 SER A O 1
ATOM 1785 N N . SER A 1 229 ? 15.159 -10.376 -14.396 1.00 34.00 229 SER A N 1
ATOM 1786 C CA . SER A 1 229 ? 15.410 -10.524 -12.968 1.00 34.00 229 SER A CA 1
ATOM 1787 C C . SER A 1 229 ? 14.102 -10.256 -12.239 1.00 34.00 229 SER A C 1
ATOM 1789 O O . SER A 1 229 ? 13.672 -9.102 -12.132 1.00 34.00 229 SER A O 1
ATOM 1791 N N . ALA A 1 230 ? 13.470 -11.329 -11.751 1.00 32.06 230 ALA A N 1
ATOM 1792 C CA . ALA A 1 230 ? 12.463 -11.242 -10.704 1.00 32.06 230 ALA A CA 1
ATOM 1793 C C . ALA A 1 230 ? 12.963 -10.230 -9.675 1.00 32.06 230 ALA A C 1
ATOM 1795 O O . ALA A 1 230 ? 14.104 -10.329 -9.221 1.00 32.06 230 ALA A O 1
ATOM 1796 N N . ALA A 1 231 ? 12.144 -9.206 -9.423 1.00 33.22 231 ALA A N 1
ATOM 1797 C CA . ALA A 1 231 ? 12.493 -8.079 -8.581 1.00 33.22 231 ALA A CA 1
ATOM 1798 C C . ALA A 1 231 ? 13.287 -8.573 -7.370 1.00 33.22 231 ALA A C 1
ATOM 1800 O O . ALA A 1 231 ? 12.747 -9.336 -6.567 1.00 33.22 231 ALA A O 1
ATOM 1801 N N . ALA A 1 232 ? 14.542 -8.129 -7.228 1.00 35.8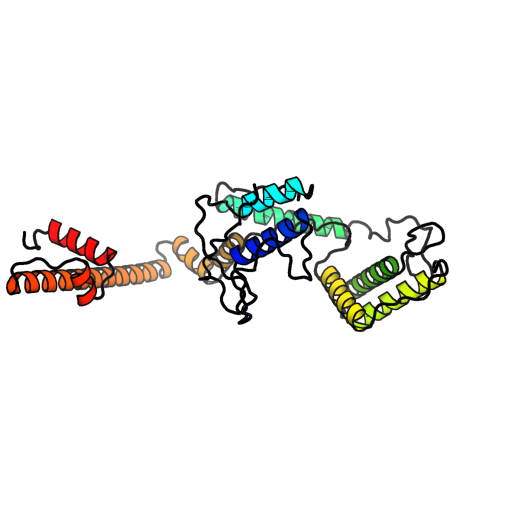8 232 ALA A N 1
ATOM 1802 C CA . ALA A 1 232 ? 15.162 -8.093 -5.917 1.00 35.88 232 ALA A CA 1
ATOM 1803 C C . ALA A 1 232 ? 14.178 -7.286 -5.084 1.00 35.88 232 ALA A C 1
ATOM 1805 O O . ALA A 1 232 ? 14.018 -6.080 -5.296 1.00 35.88 232 ALA A O 1
ATOM 1806 N N . SER A 1 233 ? 13.382 -7.992 -4.284 1.00 34.84 233 SER A N 1
ATOM 1807 C CA . SER A 1 233 ? 12.283 -7.413 -3.551 1.00 34.84 233 SER A CA 1
ATOM 1808 C C . SER A 1 233 ? 12.922 -6.371 -2.663 1.00 34.84 233 SER A C 1
ATOM 1810 O O . SER A 1 233 ? 13.516 -6.706 -1.640 1.00 34.84 233 SER A O 1
ATOM 1812 N N . THR A 1 234 ? 12.864 -5.103 -3.067 1.00 38.94 234 THR A N 1
ATOM 1813 C CA . THR A 1 234 ? 13.130 -4.013 -2.150 1.00 38.94 234 THR A CA 1
ATOM 1814 C C . THR A 1 234 ? 12.123 -4.268 -1.056 1.00 38.94 234 THR A C 1
ATOM 1816 O O . THR A 1 234 ? 10.922 -4.175 -1.320 1.00 38.94 234 THR A O 1
ATOM 1819 N N . THR A 1 235 ? 12.596 -4.738 0.097 1.00 41.16 235 THR A N 1
ATOM 1820 C CA . THR A 1 235 ? 11.774 -5.094 1.243 1.00 41.16 235 THR A CA 1
ATOM 1821 C C . THR A 1 235 ? 10.970 -3.855 1.582 1.00 41.16 235 THR A C 1
ATOM 1823 O O . THR A 1 235 ? 11.438 -2.955 2.276 1.00 41.16 235 THR A O 1
ATOM 1826 N N . ARG A 1 236 ? 9.777 -3.734 0.992 1.00 41.81 236 ARG A N 1
ATOM 1827 C CA . ARG A 1 236 ? 8.898 -2.606 1.242 1.00 41.81 236 ARG A CA 1
ATOM 1828 C C . ARG A 1 236 ? 8.528 -2.778 2.696 1.00 41.81 236 ARG A C 1
ATOM 1830 O O . ARG A 1 236 ? 7.854 -3.748 3.039 1.00 41.81 236 ARG A O 1
ATOM 1837 N N . MET A 1 237 ? 9.016 -1.867 3.535 1.00 43.59 237 MET A N 1
ATOM 1838 C CA . MET A 1 237 ? 8.636 -1.825 4.938 1.00 43.59 237 MET A CA 1
ATOM 1839 C C . MET A 1 237 ? 7.122 -1.987 5.037 1.00 43.59 237 MET A C 1
ATOM 1841 O O . MET A 1 237 ? 6.364 -1.319 4.321 1.00 43.59 237 MET A O 1
ATOM 1845 N N . ASP A 1 238 ? 6.700 -2.901 5.903 1.00 45.72 238 ASP A N 1
ATOM 1846 C CA . ASP A 1 238 ? 5.290 -3.160 6.133 1.00 45.72 238 ASP A CA 1
ATOM 1847 C C . ASP A 1 238 ? 4.564 -1.851 6.495 1.00 45.72 238 ASP A C 1
ATOM 1849 O O . ASP A 1 238 ? 5.135 -0.912 7.053 1.00 45.72 238 ASP A O 1
ATOM 1853 N N . SER A 1 239 ? 3.284 -1.781 6.151 1.00 47.19 239 SER A N 1
ATOM 1854 C CA . SER A 1 239 ? 2.369 -0.682 6.453 1.00 47.19 239 SER A CA 1
ATOM 1855 C C . SER A 1 239 ? 2.477 -0.176 7.901 1.00 47.19 239 SER A C 1
ATOM 1857 O O . SER A 1 239 ? 2.460 1.037 8.111 1.00 47.19 239 SER A O 1
ATOM 1859 N N . ALA A 1 240 ? 2.682 -1.072 8.874 1.00 47.00 240 ALA A N 1
ATOM 1860 C CA . ALA A 1 240 ? 2.946 -0.735 10.271 1.00 47.00 240 ALA A CA 1
ATOM 1861 C C . ALA A 1 240 ? 4.283 0.006 10.475 1.00 47.00 240 ALA A C 1
ATOM 1863 O O . ALA A 1 240 ? 4.316 1.019 11.169 1.00 47.00 240 ALA A O 1
ATOM 1864 N N . GLY A 1 241 ? 5.365 -0.441 9.829 1.00 52.00 241 GLY A N 1
ATOM 1865 C CA . GLY A 1 241 ? 6.673 0.227 9.865 1.00 52.00 241 GLY A CA 1
ATOM 1866 C C . GLY A 1 241 ? 6.631 1.612 9.219 1.00 52.00 241 GLY A C 1
ATOM 1867 O O . GLY A 1 241 ? 7.127 2.579 9.794 1.00 52.00 241 GLY A O 1
ATOM 1868 N N . ARG A 1 242 ? 5.932 1.740 8.083 1.00 57.47 242 ARG A N 1
ATOM 1869 C CA . ARG A 1 242 ? 5.704 3.038 7.426 1.00 57.47 242 ARG A CA 1
ATOM 1870 C C . ARG A 1 242 ? 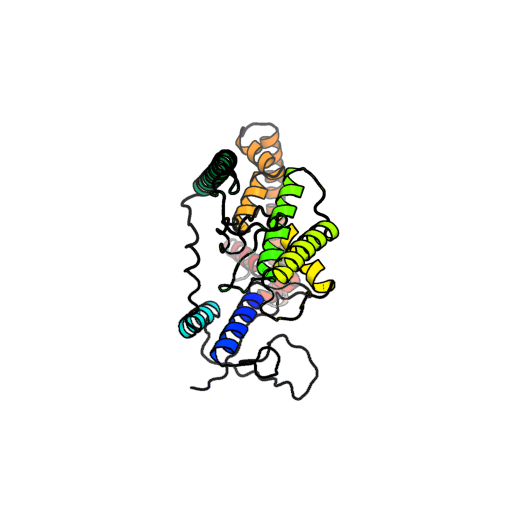4.873 3.987 8.285 1.00 57.47 242 ARG A C 1
ATOM 1872 O O . ARG A 1 242 ? 5.216 5.161 8.372 1.00 57.47 242 ARG A O 1
ATOM 1879 N N . LYS A 1 243 ? 3.816 3.499 8.949 1.00 53.81 243 LYS A N 1
ATOM 1880 C CA . LYS A 1 243 ? 3.026 4.310 9.889 1.00 53.81 243 LYS A CA 1
ATOM 1881 C C . LYS A 1 243 ? 3.849 4.745 11.099 1.00 53.81 243 LYS A C 1
ATOM 1883 O O . LYS A 1 243 ? 3.779 5.915 11.443 1.00 53.81 243 LYS A O 1
ATOM 1888 N N . ALA A 1 244 ? 4.636 3.848 11.697 1.00 56.78 244 ALA A N 1
ATOM 1889 C CA . ALA A 1 244 ? 5.472 4.158 12.858 1.00 56.78 244 ALA A CA 1
ATOM 1890 C C . ALA A 1 244 ? 6.515 5.247 12.543 1.00 56.78 244 ALA A C 1
ATOM 1892 O O . ALA A 1 244 ? 6.649 6.218 13.291 1.00 56.78 244 ALA A O 1
ATOM 1893 N N . LEU A 1 245 ? 7.185 5.137 11.391 1.00 57.16 245 LEU A N 1
ATOM 1894 C CA . LEU A 1 245 ? 8.113 6.158 10.895 1.00 57.16 245 LEU A CA 1
ATOM 1895 C C . LEU A 1 245 ? 7.405 7.470 10.547 1.00 57.16 245 LEU A C 1
ATOM 1897 O O . LEU A 1 245 ? 7.893 8.536 10.915 1.00 57.16 245 LEU A O 1
ATOM 1901 N N . ALA A 1 246 ? 6.237 7.412 9.902 1.00 54.03 246 ALA A N 1
ATOM 1902 C CA . ALA A 1 246 ? 5.445 8.603 9.606 1.00 54.03 246 ALA A CA 1
ATOM 1903 C C . ALA A 1 246 ? 5.005 9.324 10.890 1.00 54.03 246 ALA A C 1
ATOM 1905 O O . ALA A 1 246 ? 5.086 10.547 10.961 1.00 54.03 246 ALA A O 1
ATOM 1906 N N . THR A 1 247 ? 4.605 8.596 11.936 1.00 55.09 247 THR A N 1
ATOM 1907 C CA . THR A 1 247 ? 4.240 9.199 13.225 1.00 55.09 247 THR A CA 1
ATOM 1908 C C . THR A 1 247 ? 5.438 9.815 13.945 1.00 55.09 247 THR A C 1
ATOM 1910 O O . THR A 1 247 ? 5.304 10.926 14.453 1.00 55.09 247 THR A O 1
ATOM 1913 N N . LEU A 1 248 ? 6.609 9.165 13.925 1.00 51.56 248 LEU A N 1
ATOM 1914 C CA . LEU A 1 248 ? 7.844 9.674 14.543 1.00 51.56 248 LEU A CA 1
ATOM 1915 C C . LEU A 1 248 ? 8.430 10.886 13.795 1.00 51.56 248 LEU A C 1
ATOM 1917 O O . LEU A 1 248 ? 8.928 11.815 14.426 1.00 51.56 248 LEU A O 1
ATOM 1921 N N . GLY A 1 249 ? 8.342 10.907 12.462 1.00 51.97 249 GLY A N 1
ATOM 1922 C CA . GLY A 1 249 ? 8.837 12.002 11.621 1.00 51.97 249 GLY A CA 1
ATOM 1923 C C . GLY A 1 249 ? 7.869 13.181 11.469 1.00 51.97 249 GLY A C 1
ATOM 1924 O O . GLY A 1 249 ? 8.300 14.281 11.112 1.00 51.97 249 GLY A O 1
ATOM 1925 N N . SER A 1 250 ? 6.574 12.978 11.744 1.00 56.22 250 SER A N 1
ATOM 1926 C CA . SER A 1 250 ? 5.554 14.028 11.646 1.00 56.22 250 SER A CA 1
ATOM 1927 C C . SER A 1 250 ? 5.727 15.107 12.717 1.00 56.22 250 SER A C 1
ATOM 1929 O O . SER A 1 250 ? 6.228 14.859 13.817 1.00 56.22 250 SER A O 1
ATOM 1931 N N . ARG A 1 251 ? 5.241 16.317 12.411 1.00 54.72 251 ARG A N 1
ATOM 1932 C CA . ARG A 1 251 ? 5.244 17.487 13.309 1.00 54.72 251 ARG A CA 1
ATOM 1933 C C . ARG A 1 251 ? 4.740 17.130 14.718 1.00 54.72 251 ARG A C 1
ATOM 1935 O O . ARG A 1 251 ? 5.355 17.535 15.693 1.00 54.72 251 ARG A O 1
ATOM 1942 N N . GLY A 1 252 ? 3.703 16.292 14.821 1.00 56.28 252 GLY A N 1
ATOM 1943 C CA . GLY A 1 252 ? 3.135 15.837 16.095 1.00 56.28 252 GLY A CA 1
ATOM 1944 C C . GLY A 1 252 ? 4.063 14.943 16.929 1.00 56.28 252 GLY A C 1
ATOM 1945 O O . GLY A 1 252 ? 4.131 15.123 18.142 1.00 56.28 252 GLY A O 1
ATOM 1946 N N . GLY A 1 253 ? 4.818 14.033 16.301 1.00 61.34 253 GLY A N 1
ATOM 1947 C CA . GLY A 1 253 ? 5.790 13.174 16.992 1.00 61.34 253 GLY A CA 1
ATOM 1948 C C . GLY A 1 253 ? 6.969 13.967 17.554 1.00 61.34 253 GLY A C 1
ATOM 1949 O O . GLY A 1 253 ? 7.320 13.817 18.723 1.00 61.34 253 GLY A O 1
ATOM 1950 N N . LYS A 1 254 ? 7.503 14.905 16.761 1.00 64.81 254 LYS A N 1
ATOM 1951 C CA . LYS A 1 254 ? 8.555 15.835 17.204 1.00 64.81 254 LYS A CA 1
ATOM 1952 C C . LYS A 1 254 ? 8.076 16.736 18.346 1.00 64.81 254 LYS A C 1
ATOM 1954 O O . LYS A 1 254 ? 8.801 16.947 19.309 1.00 64.81 254 LYS A O 1
ATOM 1959 N N . THR A 1 255 ? 6.843 17.241 18.281 1.00 63.81 255 THR A N 1
ATOM 1960 C CA . THR A 1 255 ? 6.263 18.067 19.354 1.00 63.81 255 THR A CA 1
ATOM 1961 C C . THR A 1 255 ? 5.966 17.265 20.626 1.00 63.81 255 THR A C 1
ATOM 1963 O O . THR A 1 255 ? 6.124 17.790 21.725 1.00 63.81 255 THR A O 1
ATOM 1966 N N . ALA A 1 256 ? 5.578 15.992 20.510 1.00 63.94 256 ALA A N 1
ATOM 1967 C CA . ALA A 1 256 ? 5.409 15.115 21.667 1.00 63.94 256 ALA A CA 1
ATOM 1968 C C . ALA A 1 256 ? 6.750 14.792 22.350 1.00 63.94 256 ALA A C 1
ATOM 1970 O O . ALA A 1 256 ? 6.799 14.752 23.577 1.00 63.94 256 ALA A O 1
ATOM 1971 N N . ALA A 1 257 ? 7.832 14.630 21.578 1.00 67.06 257 ALA A N 1
ATOM 1972 C CA . ALA A 1 257 ? 9.178 14.402 22.106 1.00 67.06 257 ALA A CA 1
ATOM 1973 C C . ALA A 1 257 ? 9.691 15.579 22.958 1.00 67.06 257 ALA A C 1
ATOM 1975 O O . ALA A 1 257 ? 10.272 15.342 24.012 1.00 67.06 257 ALA A O 1
ATOM 1976 N N . LYS A 1 258 ? 9.358 16.830 22.596 1.00 67.94 258 LYS A N 1
ATOM 1977 C CA . LYS A 1 258 ? 9.709 18.034 23.383 1.00 67.94 258 LYS A CA 1
ATOM 1978 C C . LYS A 1 258 ? 9.201 18.013 24.831 1.00 67.94 258 LYS A C 1
ATOM 1980 O O . LYS A 1 258 ? 9.754 18.696 25.681 1.00 67.94 258 LYS A O 1
ATOM 1985 N N . ARG A 1 259 ? 8.151 17.238 25.142 1.00 63.62 259 ARG A N 1
ATOM 1986 C CA . ARG A 1 259 ? 7.652 17.075 26.526 1.00 63.62 259 ARG A CA 1
ATOM 1987 C C . ARG A 1 259 ? 8.627 16.313 27.424 1.00 63.62 259 ARG A C 1
ATOM 1989 O O . ARG A 1 259 ? 8.540 16.445 28.639 1.00 63.62 259 ARG A O 1
ATOM 1996 N N . TRP A 1 260 ? 9.469 15.477 26.822 1.00 64.69 260 TRP A N 1
ATOM 1997 C CA . TRP A 1 260 ? 10.401 14.579 27.504 1.00 64.69 260 TRP A CA 1
ATOM 1998 C C . TRP A 1 260 ? 11.844 15.087 27.481 1.00 64.69 260 TRP A C 1
ATOM 2000 O O . TRP A 1 260 ? 12.690 14.498 28.139 1.00 64.69 260 TRP A O 1
ATOM 2010 N N . GLU A 1 261 ? 12.112 16.157 26.732 1.00 74.69 261 GLU A N 1
ATOM 2011 C CA . GLU A 1 261 ? 13.428 16.791 26.624 1.00 74.69 261 GLU A CA 1
ATOM 2012 C C . GLU A 1 261 ? 13.759 17.604 27.885 1.00 74.69 261 GLU A C 1
ATOM 2014 O O . GLU A 1 261 ? 14.816 17.413 28.474 1.00 74.69 261 GLU A O 1
ATOM 2019 N N . ASP A 1 262 ? 12.809 18.417 28.362 1.00 79.75 262 ASP A N 1
ATOM 2020 C CA . ASP A 1 262 ? 12.865 19.061 29.678 1.00 79.75 262 ASP A CA 1
ATOM 2021 C C . ASP A 1 262 ? 11.512 18.910 30.407 1.00 79.75 262 ASP A C 1
ATOM 2023 O O . ASP A 1 262 ? 10.524 19.576 30.049 1.00 79.75 262 ASP A O 1
ATOM 2027 N N . PRO A 1 263 ? 11.453 18.056 31.448 1.00 73.06 263 PRO A N 1
ATOM 2028 C CA . PRO A 1 263 ? 10.258 17.834 32.256 1.00 73.06 263 PRO A CA 1
ATOM 2029 C C . PRO A 1 263 ? 9.703 19.077 32.965 1.00 73.06 263 PRO A C 1
ATOM 2031 O O . PRO A 1 263 ? 8.537 19.043 33.370 1.00 73.06 263 PRO A O 1
ATOM 2034 N N . ASN A 1 264 ? 10.500 20.134 33.148 1.00 79.56 264 ASN A N 1
ATOM 2035 C CA . ASN A 1 264 ? 10.121 21.352 33.873 1.00 79.56 264 ASN A CA 1
ATOM 2036 C C . ASN A 1 264 ? 9.871 22.561 32.964 1.00 79.56 264 ASN A C 1
ATOM 2038 O O . ASN A 1 264 ? 9.434 23.605 33.452 1.00 79.56 264 ASN A O 1
ATOM 2042 N N . SER A 1 265 ? 10.054 22.404 31.654 1.00 84.69 265 SER A N 1
ATOM 2043 C CA . SER A 1 265 ? 9.751 23.443 30.672 1.00 84.69 265 SER A CA 1
ATOM 2044 C C . SER A 1 265 ? 8.310 23.961 30.786 1.00 84.69 265 SER A C 1
ATOM 2046 O O . SER A 1 265 ? 7.374 23.224 31.122 1.00 84.69 265 SER A O 1
ATOM 2048 N N . ASP A 1 266 ? 8.094 25.230 30.430 1.00 83.38 266 ASP A N 1
ATOM 2049 C CA . ASP A 1 266 ? 6.756 25.844 30.391 1.00 83.38 266 ASP A CA 1
ATOM 2050 C C . ASP A 1 266 ? 5.775 25.040 29.543 1.00 83.38 266 ASP A C 1
ATOM 2052 O O . ASP A 1 266 ? 4.615 24.843 29.915 1.00 83.38 266 ASP A O 1
ATOM 2056 N N . TYR A 1 267 ? 6.264 24.495 28.431 1.00 78.75 267 TYR A N 1
ATOM 2057 C CA . TYR A 1 267 ? 5.488 23.618 27.573 1.00 78.75 267 TYR A CA 1
ATOM 2058 C C . TYR A 1 267 ? 5.045 22.344 28.311 1.00 78.75 267 TYR A C 1
ATOM 2060 O O . TYR A 1 267 ? 3.855 22.014 28.297 1.00 78.75 267 TYR A O 1
ATOM 2068 N N . ALA A 1 268 ? 5.956 21.636 28.990 1.00 82.62 268 ALA A N 1
ATOM 2069 C CA . ALA A 1 268 ? 5.620 20.433 29.751 1.00 82.62 268 ALA A CA 1
ATOM 2070 C C . ALA A 1 268 ? 4.640 20.734 30.900 1.00 82.62 268 ALA A C 1
ATOM 2072 O O . ALA A 1 268 ? 3.655 20.005 31.069 1.00 82.62 268 ALA A O 1
ATOM 2073 N N . ARG A 1 269 ? 4.839 21.844 31.627 1.00 85.38 269 ARG A N 1
ATOM 2074 C CA . ARG A 1 269 ? 3.938 22.304 32.700 1.00 85.38 269 ARG A CA 1
ATOM 2075 C C . ARG A 1 269 ? 2.526 22.585 32.184 1.00 85.38 269 ARG A C 1
ATOM 2077 O O . ARG A 1 269 ? 1.559 22.063 32.740 1.00 85.38 269 ARG A O 1
ATOM 2084 N N . GLN A 1 270 ? 2.393 23.303 31.069 1.00 86.06 270 GLN A N 1
ATOM 2085 C CA . GLN A 1 270 ? 1.091 23.573 30.447 1.00 86.06 270 GLN A CA 1
ATOM 2086 C C . GLN A 1 270 ? 0.382 22.294 29.979 1.00 86.06 270 GLN A C 1
ATOM 2088 O O . GLN A 1 270 ? -0.835 22.165 30.125 1.00 86.06 270 GLN A O 1
ATOM 2093 N N . GLN A 1 271 ? 1.111 21.325 29.415 1.00 84.00 271 GLN A N 1
ATOM 2094 C CA . GLN A 1 271 ? 0.510 20.058 28.982 1.00 84.00 271 GLN A CA 1
ATOM 2095 C C . GLN A 1 271 ? 0.078 19.188 30.169 1.00 84.00 271 GLN A C 1
ATOM 2097 O O . GLN A 1 271 ? -0.991 18.579 30.106 1.00 84.00 271 GLN A O 1
ATOM 2102 N N . ARG A 1 272 ? 0.854 19.167 31.262 1.00 85.81 272 ARG A N 1
ATOM 2103 C CA . ARG A 1 272 ? 0.457 18.511 32.518 1.00 85.81 272 ARG A CA 1
ATOM 2104 C C . ARG A 1 272 ? -0.797 19.153 33.101 1.00 85.81 272 ARG A C 1
ATOM 2106 O O . ARG A 1 272 ? -1.735 18.429 33.400 1.00 85.81 272 ARG A O 1
ATOM 2113 N N . ALA A 1 273 ? -0.872 20.483 33.154 1.00 88.25 273 ALA A N 1
ATOM 2114 C CA . ALA A 1 273 ? -2.063 21.192 33.627 1.00 88.25 273 ALA A CA 1
ATOM 2115 C C . ALA A 1 273 ? -3.319 20.830 32.810 1.00 88.25 273 ALA A C 1
ATOM 2117 O O . ALA A 1 273 ? -4.363 20.509 33.378 1.00 88.25 273 ALA A O 1
ATOM 2118 N N . LYS A 1 274 ? -3.206 20.780 31.473 1.00 89.44 274 LYS A N 1
ATOM 2119 C CA . LYS A 1 274 ? -4.296 20.331 30.586 1.00 89.44 274 LYS A CA 1
ATOM 2120 C C . LYS A 1 274 ? -4.711 18.885 30.862 1.00 89.44 274 LYS A C 1
ATOM 2122 O O . LYS A 1 274 ? -5.905 18.587 30.889 1.00 89.44 274 LYS A O 1
ATOM 2127 N N . LEU A 1 275 ? -3.744 17.990 31.069 1.00 88.50 275 LEU A N 1
ATOM 2128 C CA . LEU A 1 275 ? -4.011 16.589 31.391 1.00 88.50 275 LEU A CA 1
ATOM 2129 C C . LEU A 1 275 ? -4.702 16.448 32.753 1.00 88.50 275 LEU A C 1
ATOM 2131 O O . LEU A 1 275 ? -5.682 15.713 32.853 1.00 88.50 275 LEU A O 1
ATOM 2135 N N . THR A 1 276 ? -4.246 17.181 33.769 1.00 91.62 276 THR A N 1
ATOM 2136 C CA . THR A 1 276 ? -4.853 17.209 35.105 1.00 91.62 276 THR A CA 1
ATOM 2137 C C . THR A 1 276 ? -6.296 17.698 35.039 1.00 91.62 276 THR A C 1
ATOM 2139 O O . THR A 1 276 ? -7.187 17.013 35.537 1.00 91.62 276 THR A O 1
ATOM 2142 N N . ALA A 1 277 ? -6.561 18.805 34.340 1.00 91.88 277 ALA A N 1
ATOM 2143 C CA . ALA A 1 277 ? -7.919 19.314 34.146 1.00 91.88 277 ALA A CA 1
ATOM 2144 C C . ALA A 1 277 ? -8.818 18.303 33.408 1.00 91.88 277 ALA A C 1
ATOM 2146 O O . ALA A 1 277 ? -9.973 18.091 33.778 1.00 91.88 277 ALA A O 1
ATOM 2147 N N . ALA A 1 278 ? -8.293 17.623 32.383 1.00 89.75 278 ALA A N 1
ATOM 2148 C CA . ALA A 1 278 ? -9.029 16.571 31.685 1.00 89.75 278 ALA A CA 1
ATOM 2149 C C . ALA A 1 278 ? -9.317 15.361 32.592 1.00 89.75 278 ALA A C 1
ATOM 2151 O O . ALA A 1 278 ? -10.415 14.809 32.541 1.00 89.75 278 ALA A O 1
ATOM 2152 N N . ASN A 1 279 ? -8.362 14.958 33.433 1.00 90.56 279 ASN A N 1
ATOM 2153 C CA . ASN A 1 279 ? -8.543 13.875 34.398 1.00 90.56 279 ASN A CA 1
ATOM 2154 C C . ASN A 1 279 ? -9.605 14.233 35.447 1.00 90.56 279 ASN A C 1
ATOM 2156 O O . ASN A 1 279 ? -10.472 13.407 35.715 1.00 90.56 279 ASN A O 1
ATOM 2160 N N . GLN A 1 280 ? -9.597 15.464 35.965 1.00 91.31 280 GLN A N 1
ATOM 2161 C CA . GLN A 1 280 ? -10.628 15.965 36.883 1.00 91.31 280 GLN A CA 1
ATOM 2162 C C . GLN A 1 280 ? -12.022 15.916 36.242 1.00 91.31 280 GLN A C 1
ATOM 2164 O O . GLN A 1 280 ? -12.958 15.392 36.841 1.00 91.31 280 GLN A O 1
ATOM 2169 N N . ARG A 1 281 ? -12.159 16.364 34.985 1.00 90.31 281 ARG A N 1
ATOM 2170 C CA . ARG A 1 281 ? -13.431 16.270 34.245 1.00 90.31 281 ARG A CA 1
ATOM 2171 C C . ARG A 1 281 ? -13.886 14.825 34.047 1.00 90.31 281 ARG A C 1
ATOM 2173 O O . ARG A 1 281 ? -15.062 14.536 34.241 1.00 90.31 281 ARG A O 1
ATOM 2180 N N . ARG A 1 282 ? -12.977 13.905 33.698 1.00 87.31 282 ARG A N 1
ATOM 2181 C CA . ARG A 1 282 ? -13.313 12.475 33.561 1.00 87.31 282 ARG A CA 1
ATOM 2182 C C . ARG A 1 282 ? -13.723 11.851 34.894 1.00 87.31 282 ARG A C 1
ATOM 2184 O O . ARG A 1 282 ? -14.651 11.049 34.914 1.00 87.31 282 ARG A O 1
ATOM 2191 N N . ALA A 1 283 ? -13.070 12.227 35.993 1.00 87.81 283 ALA A N 1
ATOM 2192 C CA . ALA A 1 283 ? -13.449 11.781 37.330 1.00 87.81 283 ALA A CA 1
ATOM 2193 C C . ALA A 1 283 ? -14.864 12.260 37.694 1.00 87.81 283 ALA A C 1
ATOM 2195 O O . ALA A 1 283 ? -15.689 11.447 38.107 1.00 87.81 283 ALA A O 1
ATOM 2196 N N . ALA A 1 284 ? -15.175 13.536 37.439 1.00 88.38 284 ALA A N 1
ATOM 2197 C CA . ALA A 1 284 ? -16.513 14.089 37.638 1.00 88.38 284 ALA A CA 1
ATOM 2198 C C . ALA A 1 284 ? -17.568 13.368 36.779 1.00 88.38 284 ALA A C 1
ATOM 2200 O O . ALA A 1 284 ? -18.578 12.917 37.309 1.00 88.38 284 ALA A O 1
ATOM 2201 N N . GLN A 1 285 ? -17.302 13.156 35.484 1.00 86.62 285 GLN A N 1
ATOM 2202 C CA . GLN A 1 285 ? -18.191 12.403 34.584 1.00 86.62 285 GLN A CA 1
ATOM 2203 C C . GLN A 1 285 ? -18.425 10.959 35.052 1.00 86.62 285 GLN A C 1
ATOM 2205 O O . GLN A 1 285 ? -19.544 10.449 34.964 1.00 86.62 285 GLN A O 1
ATOM 2210 N N . GLY A 1 286 ? -17.383 10.296 35.564 1.00 87.62 286 GLY A N 1
ATOM 2211 C CA . GLY A 1 286 ? -17.495 8.970 36.169 1.00 87.62 286 GLY A CA 1
ATOM 2212 C C . GLY A 1 286 ? -18.367 8.980 37.427 1.00 87.62 286 GLY A C 1
ATOM 2213 O O . GLY A 1 286 ? -19.179 8.074 37.607 1.00 87.62 286 GLY A O 1
ATOM 2214 N N . GLY A 1 287 ? -18.249 10.022 38.255 1.00 88.44 287 GLY A N 1
ATOM 2215 C CA . GLY A 1 287 ? -19.126 10.268 39.400 1.00 88.44 287 GLY A CA 1
ATOM 2216 C C . GLY A 1 287 ? -20.585 10.457 38.984 1.00 88.44 287 GLY A C 1
ATOM 2217 O O . GLY A 1 287 ? -21.456 9.761 39.495 1.00 88.44 287 GLY A O 1
ATOM 2218 N N . THR A 1 288 ? -20.851 11.309 37.990 1.00 90.75 288 THR A N 1
ATOM 2219 C CA . THR A 1 288 ? -22.202 11.529 37.445 1.00 90.75 288 THR A CA 1
ATOM 2220 C C . THR A 1 288 ? -22.807 10.242 36.888 1.00 90.75 288 THR A C 1
ATOM 2222 O O . THR A 1 288 ? -23.962 9.929 37.164 1.00 90.75 288 THR A O 1
ATOM 2225 N N . SER A 1 289 ? -22.024 9.465 36.136 1.00 91.75 289 SER A N 1
ATOM 2226 C CA . SER A 1 289 ? -22.475 8.192 35.558 1.00 91.75 289 SER A CA 1
ATOM 2227 C C . SER A 1 289 ? -22.808 7.171 36.648 1.00 91.75 289 SER A C 1
ATOM 2229 O O . SER A 1 289 ? -23.844 6.514 36.579 1.00 91.75 289 SER A O 1
ATOM 2231 N N . ARG A 1 290 ? -21.975 7.087 37.696 1.00 92.56 290 ARG A N 1
ATOM 2232 C CA . ARG A 1 290 ? -22.240 6.244 38.869 1.00 92.56 290 ARG A CA 1
ATOM 2233 C C . ARG A 1 290 ? -23.509 6.685 39.604 1.00 92.56 290 ARG A C 1
ATOM 2235 O O . ARG A 1 290 ? -24.310 5.832 39.964 1.00 92.56 290 ARG A O 1
ATOM 2242 N N . GLY A 1 291 ? -23.699 7.992 39.787 1.00 92.44 291 GLY A N 1
ATOM 2243 C CA . GLY A 1 291 ? -24.886 8.557 40.431 1.00 92.44 291 GLY A CA 1
ATOM 2244 C C . GLY A 1 291 ? -26.177 8.239 39.677 1.00 92.44 291 GLY A C 1
ATOM 2245 O O . GLY A 1 291 ? -27.151 7.836 40.298 1.00 92.44 291 GLY A O 1
ATOM 2246 N N . ARG A 1 292 ? -26.169 8.318 38.338 1.00 92.88 292 ARG A N 1
ATOM 2247 C CA . ARG A 1 292 ? -27.322 7.927 37.503 1.00 92.88 292 ARG A CA 1
ATOM 2248 C C . ARG A 1 292 ? -27.687 6.452 37.660 1.00 92.88 292 ARG A C 1
ATOM 2250 O O . ARG A 1 292 ? -28.862 6.128 37.765 1.00 92.88 292 ARG A O 1
ATOM 2257 N N . VAL A 1 293 ? -26.684 5.569 37.698 1.00 93.75 293 VAL A N 1
ATOM 2258 C CA . VAL A 1 293 ? -26.905 4.133 37.935 1.00 93.75 293 VAL A CA 1
ATOM 2259 C C . VAL A 1 293 ? -27.506 3.898 39.318 1.00 93.75 293 VAL A C 1
ATOM 2261 O O . VAL A 1 293 ? -28.470 3.148 39.427 1.00 93.75 293 VAL A O 1
ATOM 2264 N N . LEU A 1 294 ? -26.962 4.542 40.357 1.00 94.06 294 LEU A N 1
ATOM 2265 C CA . LEU A 1 294 ? -27.475 4.412 41.719 1.00 94.06 294 LEU A CA 1
ATOM 2266 C C . LEU A 1 294 ? -28.927 4.884 41.814 1.00 94.06 294 LEU A C 1
ATOM 2268 O O . LEU A 1 294 ? -29.763 4.120 42.276 1.00 94.06 294 LEU A O 1
ATOM 2272 N N . ALA A 1 295 ? -29.220 6.091 41.320 1.00 93.56 295 ALA A N 1
ATOM 2273 C CA . ALA A 1 295 ? -30.553 6.684 41.371 1.00 93.56 295 ALA A CA 1
ATOM 2274 C C . ALA A 1 295 ? -31.609 5.781 40.717 1.00 93.56 295 ALA A C 1
ATOM 2276 O O . ALA A 1 295 ? -32.653 5.524 41.311 1.00 93.56 295 ALA A O 1
ATOM 2277 N N . PHE A 1 296 ? -31.307 5.240 39.533 1.00 93.88 296 PHE A N 1
ATOM 2278 C CA . PHE A 1 296 ? -32.220 4.334 38.840 1.00 93.88 296 PHE A CA 1
ATOM 2279 C C . PHE A 1 296 ? -32.429 3.019 39.601 1.00 93.88 296 PHE A C 1
ATOM 2281 O O . PHE A 1 296 ? -33.562 2.571 39.753 1.00 93.88 296 PHE A O 1
ATOM 2288 N N . VAL A 1 297 ? -31.354 2.410 40.116 1.00 92.75 297 VAL A N 1
ATOM 2289 C CA . VAL A 1 297 ? -31.454 1.164 40.893 1.00 92.75 297 VAL A CA 1
ATOM 2290 C C . VAL A 1 297 ? -32.262 1.377 42.173 1.00 92.75 297 VAL A C 1
ATOM 2292 O O . VAL A 1 297 ? -33.147 0.574 42.460 1.00 92.75 297 VAL A O 1
ATOM 2295 N N . SER A 1 298 ? -31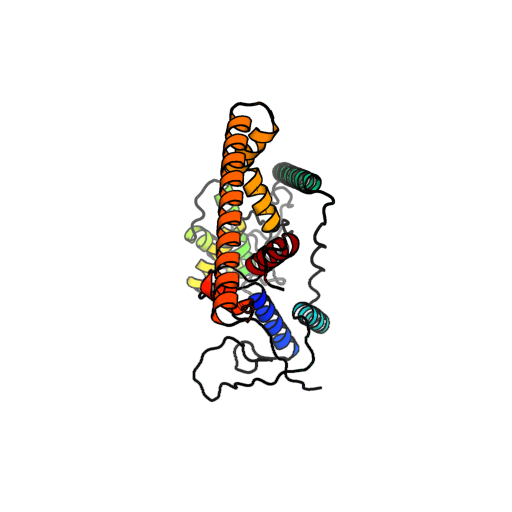.995 2.452 42.921 1.00 91.19 298 SER A N 1
ATOM 2296 C CA . SER A 1 298 ? -32.725 2.761 44.153 1.00 91.19 298 SER A CA 1
ATOM 2297 C C . SER A 1 298 ? -34.197 3.063 43.889 1.00 91.19 298 SER A C 1
ATOM 2299 O O . SER A 1 298 ? -35.050 2.606 44.642 1.00 91.19 298 SER A O 1
ATOM 2301 N N . GLN A 1 299 ? -34.500 3.792 42.812 1.00 91.81 299 GLN A N 1
ATOM 2302 C CA . GLN A 1 299 ? -35.872 4.134 42.452 1.00 91.81 299 GLN A CA 1
ATOM 2303 C C . GLN A 1 299 ? -36.669 2.888 42.051 1.00 91.81 299 GLN A C 1
ATOM 2305 O O . GLN A 1 299 ? -37.741 2.648 42.594 1.00 91.81 299 GLN A O 1
ATOM 2310 N N . GLN A 1 300 ? -36.120 2.049 41.169 1.00 92.06 300 GLN A N 1
ATOM 2311 C CA . GLN A 1 300 ? -36.778 0.808 40.751 1.00 92.06 300 GLN A CA 1
ATOM 2312 C C . GLN A 1 300 ? -37.009 -0.147 41.923 1.00 92.06 300 GLN A C 1
ATOM 2314 O O . GLN A 1 300 ? -38.083 -0.739 42.030 1.00 92.06 300 GLN A O 1
ATOM 2319 N N . TYR A 1 301 ? -36.035 -0.265 42.826 1.00 91.88 301 TYR A N 1
ATOM 2320 C CA . TYR A 1 301 ? -36.192 -1.085 44.022 1.00 91.88 301 TYR A CA 1
ATOM 2321 C C . TYR A 1 301 ? -37.278 -0.535 44.956 1.00 91.88 301 TYR A C 1
ATOM 2323 O O . TYR A 1 301 ? -38.076 -1.309 45.473 1.00 91.88 301 TYR A O 1
ATOM 2331 N N . ALA A 1 302 ? -37.360 0.786 45.134 1.00 91.12 302 ALA A N 1
ATOM 2332 C CA . ALA A 1 302 ? -38.409 1.409 45.941 1.00 91.12 302 ALA A CA 1
ATOM 2333 C C . ALA A 1 302 ? -39.815 1.222 45.339 1.00 91.12 302 ALA A C 1
ATOM 2335 O O . ALA A 1 302 ? -40.773 1.028 46.080 1.00 91.12 302 ALA A O 1
ATOM 2336 N N . GLU A 1 303 ? -39.939 1.261 44.011 1.00 90.88 303 GLU A N 1
ATOM 2337 C CA . GLU A 1 303 ? -41.220 1.130 43.304 1.00 90.88 303 GLU A CA 1
ATOM 2338 C C . GLU A 1 303 ? -41.700 -0.326 43.184 1.00 90.88 303 GLU A C 1
ATOM 2340 O O . GLU A 1 303 ? -42.900 -0.586 43.236 1.00 90.88 303 GLU A O 1
ATOM 2345 N N . THR A 1 304 ? -40.782 -1.282 43.003 1.00 89.56 304 THR A N 1
ATOM 2346 C CA . THR A 1 304 ? -41.123 -2.669 42.621 1.00 89.56 304 THR A CA 1
ATOM 2347 C C . THR A 1 304 ? -40.646 -3.736 43.606 1.00 89.56 304 THR A C 1
ATOM 2349 O O . THR A 1 304 ? -41.034 -4.896 43.483 1.00 89.56 304 THR A O 1
ATOM 2352 N N . GLY A 1 305 ? -39.780 -3.381 44.559 1.00 88.25 305 GLY A N 1
ATOM 2353 C CA . GLY A 1 305 ? -39.113 -4.327 45.458 1.00 88.25 305 GLY A CA 1
ATOM 2354 C C . GLY A 1 305 ? -38.042 -5.195 44.786 1.00 88.25 305 GLY A C 1
ATOM 2355 O O . GLY A 1 305 ? -37.490 -6.082 45.431 1.00 88.25 305 GLY A O 1
ATOM 2356 N N . ALA A 1 306 ? -37.736 -4.970 43.502 1.00 88.19 306 ALA A N 1
ATOM 2357 C CA . ALA A 1 306 ? -36.790 -5.774 42.735 1.00 88.19 306 ALA A CA 1
ATOM 2358 C C . ALA A 1 306 ? -35.635 -4.933 42.173 1.00 88.19 306 ALA A C 1
ATOM 2360 O O . ALA A 1 306 ? -35.801 -3.790 41.746 1.00 88.19 306 ALA A O 1
ATOM 2361 N N . VAL A 1 307 ? -34.435 -5.519 42.145 1.00 89.12 307 VAL A N 1
ATOM 2362 C CA . VAL A 1 307 ? -33.246 -4.871 41.577 1.00 89.12 307 VAL A CA 1
ATOM 2363 C C . VAL A 1 307 ? -33.272 -5.000 40.047 1.00 89.12 307 VAL A C 1
ATOM 2365 O O . VAL A 1 307 ? -33.380 -6.119 39.535 1.00 89.12 307 VAL A O 1
ATOM 2368 N N . PRO A 1 308 ? -33.126 -3.898 39.285 1.00 90.31 308 PRO A N 1
ATOM 2369 C CA . PRO A 1 308 ? -33.189 -3.951 37.832 1.00 90.31 308 PRO A CA 1
ATOM 2370 C C . PRO A 1 308 ? -32.011 -4.728 37.236 1.00 90.31 308 PRO A C 1
ATOM 2372 O O . PRO A 1 308 ? -30.871 -4.699 37.714 1.00 90.31 308 PRO A O 1
ATOM 2375 N N . SER A 1 309 ? -32.277 -5.406 36.123 1.00 92.12 309 SER A N 1
ATOM 2376 C CA . SER A 1 309 ? -31.257 -6.129 35.371 1.00 92.12 309 SER A CA 1
ATOM 2377 C C . SER A 1 309 ? -30.237 -5.171 34.746 1.00 92.12 309 SER A C 1
ATOM 2379 O O . SER A 1 309 ? -30.521 -4.016 34.421 1.00 92.12 309 SER A O 1
ATOM 2381 N N . ARG A 1 310 ? -29.031 -5.680 34.463 1.00 91.12 310 ARG A N 1
ATOM 2382 C CA . ARG A 1 310 ? -27.988 -4.891 33.780 1.00 91.12 310 ARG A CA 1
ATOM 2383 C C . ARG A 1 310 ? -28.452 -4.339 32.428 1.00 91.12 310 ARG A C 1
ATOM 2385 O O . ARG A 1 310 ? -27.986 -3.275 32.040 1.00 91.12 310 ARG A O 1
ATOM 2392 N N . ALA A 1 311 ? -29.336 -5.047 31.723 1.00 91.50 311 ALA A N 1
ATOM 2393 C CA . ALA A 1 311 ? -29.863 -4.605 30.435 1.00 91.50 311 ALA A CA 1
ATOM 2394 C C . ALA A 1 311 ? -30.785 -3.384 30.588 1.00 91.50 311 ALA A C 1
ATOM 2396 O O . ALA A 1 311 ? -30.631 -2.419 29.846 1.00 91.50 311 ALA A O 1
ATOM 2397 N N . GLN A 1 312 ? -31.655 -3.387 31.602 1.00 91.56 312 GLN A N 1
ATOM 2398 C CA . GLN A 1 312 ? -32.530 -2.252 31.920 1.00 91.56 312 GLN A CA 1
ATOM 2399 C C . GLN A 1 312 ? -31.719 -1.022 32.343 1.00 91.56 312 GLN A C 1
ATOM 2401 O O . GLN A 1 312 ? -31.946 0.069 31.835 1.00 91.56 312 GLN A O 1
ATOM 2406 N N . ILE A 1 313 ? -30.693 -1.205 33.182 1.00 92.81 313 ILE A N 1
ATOM 2407 C CA . ILE A 1 313 ? -29.805 -0.102 33.592 1.00 92.81 313 ILE A CA 1
ATOM 2408 C C . ILE A 1 313 ? -29.083 0.505 32.380 1.00 92.81 313 ILE A C 1
ATOM 2410 O O . ILE A 1 313 ? -28.928 1.722 32.295 1.00 92.81 313 ILE A O 1
ATOM 2414 N N . MET A 1 314 ? -28.626 -0.320 31.432 1.00 94.81 314 MET A N 1
ATOM 2415 C CA . MET A 1 314 ? -28.007 0.171 30.195 1.00 94.81 314 MET A CA 1
ATOM 2416 C C . MET A 1 314 ? -28.992 0.965 29.335 1.00 94.81 314 MET A C 1
ATOM 2418 O O . MET A 1 314 ? -28.604 1.992 28.783 1.00 94.81 314 MET A O 1
ATOM 2422 N N . GLN A 1 315 ? -30.231 0.484 29.217 1.00 93.56 315 GLN A N 1
ATOM 2423 C CA . GLN A 1 315 ? -31.275 1.135 28.432 1.00 93.56 315 GLN A CA 1
ATOM 2424 C C . GLN A 1 315 ? -31.618 2.514 29.002 1.00 93.56 315 GLN A C 1
ATOM 2426 O O . GLN A 1 315 ? -31.660 3.476 28.243 1.00 93.56 315 GLN A O 1
ATOM 2431 N N . GLU A 1 316 ? -31.764 2.620 30.322 1.00 92.31 316 GLU A N 1
ATOM 2432 C CA . GLU A 1 316 ? -32.118 3.880 30.979 1.00 92.31 316 GLU A CA 1
ATOM 2433 C C . GLU A 1 316 ? -30.954 4.881 31.000 1.00 92.31 316 GLU A C 1
ATOM 2435 O O . GLU A 1 316 ? -31.099 6.061 30.691 1.00 92.31 316 GLU A O 1
ATOM 2440 N N . THR A 1 317 ? -29.750 4.421 31.349 1.00 89.88 317 THR A N 1
ATOM 2441 C CA . THR A 1 317 ? -28.604 5.328 31.533 1.00 89.88 317 THR A CA 1
ATOM 2442 C C . THR A 1 317 ? -27.838 5.626 30.241 1.00 89.88 317 THR A C 1
ATOM 2444 O O . THR A 1 317 ? -26.974 6.508 30.232 1.00 89.88 317 THR A O 1
ATOM 2447 N N . GLY A 1 318 ? -28.091 4.871 29.165 1.00 91.50 318 GLY A N 1
ATOM 2448 C CA . GLY A 1 318 ? -27.330 4.921 27.912 1.00 91.50 318 GLY A CA 1
ATOM 2449 C C . GLY A 1 318 ? -25.875 4.447 28.044 1.00 91.50 318 GLY A C 1
ATOM 2450 O O . GLY A 1 318 ? -25.056 4.664 27.147 1.00 91.50 318 GLY A O 1
ATOM 2451 N N . LEU A 1 319 ? -25.508 3.832 29.173 1.00 92.12 319 LEU A N 1
ATOM 2452 C CA . LEU A 1 319 ? -24.142 3.395 29.453 1.00 92.12 319 LEU A CA 1
ATOM 2453 C C . LEU A 1 319 ? -23.851 2.019 28.843 1.00 92.12 319 LEU A C 1
ATOM 2455 O O . LEU A 1 319 ? -24.698 1.132 28.775 1.00 92.12 319 LEU A O 1
ATOM 2459 N N . SER A 1 320 ? -22.593 1.797 28.452 1.00 92.88 320 SER A N 1
ATOM 2460 C CA . SER A 1 320 ? -22.159 0.482 27.966 1.00 92.88 320 SER A CA 1
ATOM 2461 C C . SER A 1 320 ? -22.195 -0.583 29.071 1.00 92.88 320 SER A C 1
ATOM 2463 O O . SER A 1 320 ? -21.948 -0.291 30.244 1.00 92.88 320 SER A O 1
ATOM 2465 N N . LYS A 1 321 ? -22.373 -1.855 28.686 1.00 93.00 321 LYS A N 1
ATOM 2466 C CA . LYS A 1 321 ? -22.372 -3.013 29.605 1.00 93.00 321 LYS A CA 1
ATOM 2467 C C . LYS A 1 321 ? -21.170 -3.038 30.551 1.00 93.00 321 LYS A C 1
ATOM 2469 O O . LYS A 1 321 ? -21.312 -3.337 31.735 1.00 93.00 321 LYS A O 1
ATOM 2474 N N . ARG A 1 322 ? -19.981 -2.712 30.031 1.00 93.19 322 ARG A N 1
ATOM 2475 C CA . ARG A 1 322 ? -18.736 -2.661 30.811 1.00 93.19 322 ARG A CA 1
ATOM 2476 C C . ARG A 1 322 ? -18.783 -1.559 31.869 1.00 93.19 322 ARG A C 1
ATOM 2478 O O . ARG A 1 322 ? -18.365 -1.792 32.998 1.00 93.19 322 ARG A O 1
ATOM 2485 N N . MET A 1 323 ? -19.288 -0.384 31.503 1.00 91.44 323 MET A N 1
ATOM 2486 C CA . MET A 1 323 ? -19.381 0.765 32.402 1.00 91.44 323 MET A CA 1
ATOM 2487 C C . MET A 1 323 ? -20.407 0.516 33.513 1.00 91.44 323 MET A C 1
ATOM 2489 O O . MET A 1 323 ? -20.110 0.748 34.681 1.00 91.44 323 MET A O 1
ATOM 2493 N N . VAL A 1 324 ? -21.568 -0.051 33.168 1.00 93.56 324 VAL A N 1
ATOM 2494 C CA . VAL A 1 324 ? -22.593 -0.457 34.142 1.00 93.56 324 VAL A CA 1
ATOM 2495 C C . VAL A 1 324 ? -22.038 -1.485 35.127 1.00 93.56 324 VAL A C 1
ATOM 2497 O O . VAL A 1 324 ? -22.164 -1.300 36.333 1.00 93.56 324 VAL A O 1
ATOM 2500 N N . ALA A 1 325 ? -21.356 -2.530 34.647 1.00 93.62 325 ALA A N 1
ATOM 2501 C CA . ALA A 1 325 ? -20.747 -3.532 35.524 1.00 93.62 325 ALA A CA 1
ATOM 2502 C C . ALA A 1 325 ? -19.704 -2.922 36.477 1.00 93.62 325 ALA A C 1
ATOM 2504 O O . ALA A 1 325 ? -19.685 -3.254 37.660 1.00 93.62 325 ALA A O 1
ATOM 2505 N N . TYR A 1 326 ? -18.872 -2.006 35.974 1.00 93.69 326 TYR A N 1
ATOM 2506 C CA . TYR A 1 326 ? -17.881 -1.299 36.783 1.00 93.69 326 TYR A CA 1
ATOM 2507 C C . TYR A 1 326 ? -18.530 -0.425 37.866 1.00 93.69 326 TYR A C 1
ATOM 2509 O O . TYR A 1 326 ? -18.106 -0.453 39.020 1.00 93.69 326 TYR A O 1
ATOM 2517 N N . HIS A 1 327 ? -19.580 0.328 37.525 1.00 94.00 327 HIS A N 1
ATOM 2518 C CA . HIS A 1 327 ? -20.289 1.164 38.493 1.00 94.00 327 HIS A CA 1
ATOM 2519 C C . HIS A 1 327 ? -21.054 0.343 39.528 1.00 94.00 327 HIS A C 1
ATOM 2521 O O . HIS A 1 327 ? -20.971 0.673 40.704 1.00 94.00 327 HIS A O 1
ATOM 2527 N N . LEU A 1 328 ? -21.722 -0.740 39.126 1.00 92.56 328 LEU A N 1
ATOM 2528 C CA . LEU A 1 328 ? -22.402 -1.642 40.058 1.00 92.56 328 LEU A CA 1
ATOM 2529 C C . LEU A 1 328 ? -21.424 -2.295 41.038 1.00 92.56 328 LEU A C 1
ATOM 2531 O O . LEU A 1 328 ? -21.719 -2.360 42.223 1.00 92.56 328 LEU A O 1
ATOM 2535 N N . ALA A 1 329 ? -20.247 -2.727 40.575 1.00 93.06 329 ALA A N 1
ATOM 2536 C CA . ALA A 1 329 ? -19.213 -3.253 41.466 1.00 93.06 329 ALA A CA 1
ATOM 2537 C C . ALA A 1 329 ? -18.731 -2.188 42.465 1.00 93.06 329 ALA A C 1
ATOM 2539 O O . ALA A 1 329 ? -18.624 -2.461 43.655 1.00 93.06 329 ALA A O 1
ATOM 2540 N N . ALA A 1 330 ? -18.500 -0.958 41.998 1.00 91.94 330 ALA A N 1
ATOM 2541 C CA . ALA A 1 330 ? -18.093 0.144 42.866 1.00 91.94 330 ALA A CA 1
ATOM 2542 C C . ALA A 1 330 ? -19.177 0.540 43.886 1.00 91.94 330 ALA A C 1
ATOM 2544 O O . ALA A 1 330 ? -18.839 0.876 45.012 1.00 91.94 330 ALA A O 1
ATOM 2545 N N . LEU A 1 331 ? -20.457 0.511 43.497 1.00 92.31 331 LEU A N 1
ATOM 2546 C CA . LEU A 1 331 ? -21.587 0.800 44.386 1.00 92.31 331 LEU A CA 1
ATOM 2547 C C . LEU A 1 331 ? -21.818 -0.324 45.399 1.00 92.31 331 LEU A C 1
ATOM 2549 O O . LEU A 1 331 ? -22.107 -0.039 46.554 1.00 92.31 331 LEU A O 1
ATOM 2553 N N . ARG A 1 332 ? -21.631 -1.584 44.985 1.00 91.19 332 ARG A N 1
ATOM 2554 C CA . ARG A 1 332 ? -21.675 -2.744 45.881 1.00 91.19 332 ARG A CA 1
ATOM 2555 C C . ARG A 1 332 ? -20.576 -2.680 46.935 1.00 91.19 332 ARG A C 1
ATOM 2557 O O . ARG A 1 332 ? -20.861 -2.878 48.098 1.00 91.19 332 ARG A O 1
ATOM 2564 N N . ASN A 1 333 ? -19.347 -2.352 46.539 1.00 91.62 333 ASN A N 1
ATOM 2565 C CA . ASN A 1 333 ? -18.231 -2.201 47.479 1.00 91.62 333 ASN A CA 1
ATOM 2566 C C . ASN A 1 333 ? -18.402 -1.018 48.447 1.00 91.62 333 ASN A C 1
ATOM 2568 O O . ASN A 1 333 ? -17.652 -0.918 49.409 1.00 91.62 333 ASN A O 1
ATOM 2572 N N . ALA A 1 334 ? -19.312 -0.092 48.143 1.00 90.00 334 ALA A N 1
ATOM 2573 C CA . ALA A 1 334 ? -19.640 1.045 48.992 1.00 90.00 334 ALA A CA 1
ATOM 2574 C C . ALA A 1 334 ? -20.923 0.816 49.813 1.00 90.00 334 ALA A C 1
ATOM 2576 O O . ALA A 1 334 ? -21.389 1.760 50.439 1.00 90.00 334 ALA A O 1
ATOM 2577 N N . ASP A 1 335 ? -21.514 -0.386 49.760 1.00 89.62 335 ASP A N 1
ATOM 2578 C CA . ASP A 1 335 ? -22.776 -0.747 50.423 1.00 89.62 335 ASP A CA 1
ATOM 2579 C C . ASP A 1 335 ? -23.953 0.190 50.085 1.00 89.62 335 ASP A C 1
ATOM 2581 O O . ASP A 1 335 ? -24.857 0.419 50.882 1.00 89.62 335 ASP A O 1
ATOM 2585 N N . LEU A 1 336 ? -23.955 0.737 48.864 1.00 88.94 336 LEU A N 1
ATOM 2586 C CA . LEU A 1 336 ? -24.985 1.666 48.377 1.00 88.94 336 LEU A CA 1
ATOM 2587 C C . LEU A 1 336 ? -26.069 0.985 47.533 1.00 88.94 336 LEU A C 1
ATOM 2589 O O . LEU A 1 336 ? -26.955 1.661 47.018 1.00 88.94 336 LEU A O 1
ATOM 2593 N N . LEU A 1 337 ? -25.983 -0.329 47.325 1.00 86.56 337 LEU A N 1
ATOM 2594 C CA . LEU A 1 337 ? -27.009 -1.083 46.608 1.00 86.56 337 LEU A CA 1
ATOM 2595 C C . LEU A 1 337 ? -27.917 -1.810 47.608 1.00 86.56 337 LEU A C 1
ATOM 2597 O O . LEU A 1 337 ? -27.399 -2.346 48.586 1.00 86.56 337 LEU A O 1
ATOM 2601 N N . PRO A 1 338 ? -29.235 -1.872 47.352 1.00 74.62 338 PRO A N 1
ATOM 2602 C CA . PRO A 1 338 ? -30.123 -2.742 48.115 1.00 74.62 338 PRO A CA 1
ATOM 2603 C C . PRO A 1 338 ? -29.672 -4.207 47.966 1.00 74.62 338 PRO A C 1
ATOM 2605 O O . PRO A 1 338 ? -29.213 -4.601 46.886 1.00 74.62 338 PRO A O 1
ATOM 2608 N N . LEU A 1 339 ? -29.736 -4.952 49.077 1.00 61.44 339 LEU A N 1
ATOM 2609 C CA . LEU A 1 339 ? -29.268 -6.339 49.204 1.00 61.44 339 LEU A CA 1
ATOM 2610 C C . LEU A 1 339 ? -30.061 -7.316 48.333 1.00 61.44 339 LEU A C 1
ATOM 2612 O O . LEU A 1 339 ? -31.304 -7.185 48.284 1.00 61.44 339 LEU A O 1
#

Organism: NCBI:txid47847

Solvent-accessible surface area (backbone atoms only — not comparable to full-atom values): 20523 Å² total; per-residue (Å²): 134,96,72,90,86,82,84,92,70,80,69,91,60,57,54,93,99,45,85,34,73,66,58,52,51,49,54,51,36,54,52,52,48,12,62,72,70,72,30,48,91,90,51,94,50,52,86,62,79,68,92,82,69,82,79,88,55,85,87,57,82,79,87,90,76,93,74,96,75,91,73,59,66,68,58,51,39,53,53,52,26,56,76,63,73,54,73,68,76,76,74,76,74,78,83,81,59,98,43,78,64,54,50,51,50,56,50,50,51,53,51,50,50,58,45,51,56,48,51,56,56,68,69,43,72,52,81,74,72,74,46,77,84,86,90,49,70,54,99,89,32,61,54,40,69,74,46,94,70,28,36,35,31,70,61,17,6,49,52,39,18,44,52,53,49,45,51,35,54,76,72,69,46,84,90,47,53,65,66,32,38,54,37,24,52,51,22,28,51,54,21,41,76,75,14,37,71,92,51,78,92,82,74,78,56,70,73,53,43,53,54,48,26,54,48,46,50,50,34,48,74,72,67,55,88,55,90,85,55,74,73,80,71,72,78,71,69,50,72,66,56,50,49,53,51,49,46,57,72,31,73,67,34,52,59,57,51,56,42,71,74,41,72,80,37,71,69,27,48,53,52,49,52,53,50,50,54,50,50,53,51,51,51,52,51,52,50,54,53,40,48,53,53,48,52,52,42,54,48,43,26,73,76,68,76,42,78,68,52,74,65,55,53,27,66,76,69,71,44,54,72,69,56,48,53,52,38,51,51,54,34,52,78,65,70,71,53,88,133

Nearest PDB structures (foldseek):
  4g1u-assembly1_B  TM=3.342E-01  e=6.374E+00  Yersinia pestis

Foldseek 3Di:
DPDQDDDDDDCVPDDPPDDDPSNVLVVLLQVLVCVLVVNDPVDPRTSDDDPPDDDPDPVPDDDDDDDPDDDDSVVSSCVSCVSVVNPDPPDPPPDDDPDPVSVVVVVVVLVVVVVVVVVVVVVPDDPVVPDDDDDAQDPNFRWDAPDVLATPLQVSLLLQLLVVQLVCVVVVHDLDLVSSLVRSVVRNVRNCVRRVVPPDDPDDDPVVSSVSSVVSNVCSVVVNNDPPPPDPPPPPPPPVSVVVVCCCPDPNNVLVVVCVVDVPDPSVVVVVVVVVVVVVVVVVVLVVLLVLLLVVQVVCCVVPVDGDDLVVSCVRSVDDSVSSVVSVVVCVVVVSGDD

Mean predicted aligned error: 21.72 Å

Radius of gyration: 33.42 Å; Cα contacts (8 Å, |Δi|>4): 227; chains: 1; bounding box: 74×64×94 Å

Secondary structure (DSSP, 8-state):
--PPP-----GGG--TT---HHHHHHHHHHHHHHHHTT--SSSS--SS--TT-----TTS-------S----HHHHHHHHHHHTT-----PPP----SSHHHHHHHHHHHHHHHHHHHHHHHHSPPTTTSSPS-S-EETTEEPPEEETTEE-HHHHHHHHHHHHHHHHHHTT----HHHHHHHHHHHHHHHHHHH-TT----PPPHHHHHHHHHHHHHHHHHT---SSS---------HHHHHHHHHHHSHHHHHHHHHHH-TTSHHHHHHHHHHHHHHHHHHHHHHHHHHHHHHHHHHHHHHHSSPPPHHHHHHHH---HHHHHHHHHHHHTTT-S--

InterPro domains:
  IPR004322 Plasmid replicase, bacterial [PF03090] (5-77)
  IPR006199 LexA repressor, DNA-binding domain [PF01726] (292-333)
  IPR036388 Winged helix-like DNA-binding domain superfamily [G3DSA:1.10.10.10] (289-338)

pLDDT: mean 70.72, std 18.28, range [29.14, 95.44]

Sequence (339 aa):
MTGPAIWLIDPVYAAEGRTSPNTRLLAIATRELNQLLGGDLAFSHRFSRWPLHRSSDPTAYRWHCQHNQIVRLSDLVTKVRRMNNNDAPDAPARRQFASGRDRIQAAQDAAAQARAWRELRAELPSAEELAPAAHGIIEGVRVIWASPGRAARDETAFRHALTTAHRMRAAGEALKDAKIIDAYERGYNVAQAVGADSREPDMPPMRDRLTMARRVRGYVIAGNTNPSSAAASTTRMDSAGRKALATLGSRGGKTAAKRWEDPNSDYARQQRAKLTAANQRRAAQGGTSRGRVLAFVSQQYAETGAVPSRAQIMQETGLSKRMVAYHLAALRNADLLPL